Protein AF-0000000083597564 (afdb_homodimer)

Structure (mmCIF, N/CA/C/O backbone):
data_AF-0000000083597564-model_v1
#
loop_
_entity.id
_entity.type
_entity.pdbx_description
1 polymer 'WXG100 family type VII secretion target'
#
loop_
_atom_site.group_PDB
_atom_site.id
_atom_site.type_symbol
_atom_site.label_atom_id
_atom_site.label_alt_id
_atom_site.label_comp_id
_atom_site.label_asym_id
_atom_site.label_entity_id
_atom_site.label_seq_id
_atom_site.pdbx_PDB_ins_code
_atom_site.Cartn_x
_atom_site.Cartn_y
_atom_site.Cartn_z
_atom_site.occupancy
_atom_site.B_iso_or_equiv
_atom_site.auth_seq_id
_atom_site.auth_comp_id
_atom_site.auth_asym_id
_atom_site.auth_atom_id
_atom_site.pdbx_PDB_model_num
ATOM 1 N N . MET A 1 1 ? -9 28.344 25.375 1 39.12 1 MET A N 1
ATOM 2 C CA . MET A 1 1 ? -7.703 27.688 25.203 1 39.12 1 MET A CA 1
ATOM 3 C C . MET A 1 1 ? -7.852 26.406 24.406 1 39.12 1 MET A C 1
ATOM 5 O O . MET A 1 1 ? -6.859 25.734 24.125 1 39.12 1 MET A O 1
ATOM 9 N N . GLY A 1 2 ? -8.977 25.75 24.391 1 46.53 2 GLY A N 1
ATOM 10 C CA . GLY A 1 2 ? -9.398 24.438 23.953 1 46.53 2 GLY A CA 1
ATOM 11 C C . GLY A 1 2 ? -9.383 24.266 22.438 1 46.53 2 GLY A C 1
ATOM 12 O O . GLY A 1 2 ? -8.961 23.234 21.922 1 46.53 2 GLY A O 1
ATOM 13 N N . LYS A 1 3 ? -9.836 25.281 21.719 1 51.69 3 LYS A N 1
ATOM 14 C CA . LYS A 1 3 ? -10.086 25.219 20.297 1 51.69 3 LYS A CA 1
ATOM 15 C C . LYS A 1 3 ? -8.773 25.141 19.5 1 51.69 3 LYS A C 1
ATOM 17 O O . LYS A 1 3 ? -8.68 24.391 18.531 1 51.69 3 LYS A O 1
ATOM 22 N N . ILE A 1 4 ? -7.688 25.797 20.156 1 54.75 4 ILE A N 1
ATOM 23 C CA . ILE A 1 4 ? -6.438 26.062 19.453 1 54.75 4 ILE A CA 1
ATOM 24 C C . ILE A 1 4 ? -5.586 24.797 19.422 1 54.75 4 ILE A C 1
ATOM 26 O O . ILE A 1 4 ? -5.004 24.453 18.391 1 54.75 4 ILE A O 1
ATOM 30 N N . SER A 1 5 ? -5.598 24.078 20.578 1 59.84 5 SER A N 1
ATOM 31 C CA . SER A 1 5 ? -4.82 22.828 20.594 1 59.84 5 SER A CA 1
ATOM 32 C C . SER A 1 5 ? -5.391 21.812 19.609 1 59.84 5 SER A C 1
ATOM 34 O O . SER A 1 5 ? -4.641 21.062 18.984 1 59.84 5 SER A O 1
ATOM 36 N N . VAL A 1 6 ? -6.594 22 19.375 1 61.22 6 VAL A N 1
ATOM 37 C CA . VAL A 1 6 ? -7.312 21.047 18.531 1 61.22 6 VAL A CA 1
ATOM 38 C C . VAL A 1 6 ? -6.809 21.156 17.094 1 61.22 6 VAL A C 1
ATOM 40 O O . VAL A 1 6 ? -6.684 20.141 16.391 1 61.22 6 VAL A O 1
ATOM 43 N N . ASN A 1 7 ? -6.117 22.328 16.859 1 75.31 7 ASN A N 1
ATOM 44 C CA . ASN A 1 7 ? -5.801 22.547 15.453 1 75.31 7 ASN A CA 1
ATOM 45 C C . ASN A 1 7 ? -4.516 21.828 15.047 1 75.31 7 ASN A C 1
ATOM 47 O O . ASN A 1 7 ? -4.457 21.203 13.992 1 75.31 7 ASN A O 1
ATOM 51 N N . TYR A 1 8 ? -3.598 21.797 16.094 1 87.56 8 TYR A N 1
ATOM 52 C CA . TYR A 1 8 ? -2.35 21.172 15.672 1 87.56 8 TYR A CA 1
ATOM 53 C C . TYR A 1 8 ? -2.422 19.656 15.836 1 87.56 8 TYR A C 1
ATOM 55 O O . TYR A 1 8 ? -1.737 18.922 15.125 1 87.56 8 TYR A O 1
ATOM 63 N N . ASN A 1 9 ? -3.338 19.219 16.703 1 90.81 9 ASN A N 1
ATOM 64 C CA . ASN A 1 9 ? -3.496 17.797 16.922 1 90.81 9 ASN A CA 1
ATOM 65 C C . ASN A 1 9 ? -4.035 17.078 15.695 1 90.81 9 ASN A C 1
ATOM 67 O O . ASN A 1 9 ? -3.674 15.93 15.43 1 90.81 9 ASN A O 1
ATOM 71 N N . HIS A 1 10 ? -4.895 17.781 14.984 1 91 10 HIS A N 1
ATOM 72 C CA . HIS A 1 10 ? -5.438 17.188 13.773 1 91 10 HIS A CA 1
ATOM 73 C C . HIS A 1 10 ? -4.336 16.922 12.75 1 91 10 HIS A C 1
ATOM 75 O O . HIS A 1 10 ? -4.352 15.891 12.07 1 91 10 HIS A O 1
ATOM 81 N N . PHE A 1 11 ? -3.373 17.844 12.68 1 94.69 11 PHE A N 1
ATOM 82 C CA . PHE A 1 11 ? -2.25 17.672 11.766 1 94.69 11 PHE A CA 1
ATOM 83 C C . PHE A 1 11 ? -1.385 16.484 12.195 1 94.69 11 PHE A C 1
ATOM 85 O O . PHE A 1 11 ? -0.962 15.695 11.352 1 94.69 11 PHE A O 1
ATOM 92 N N . GLU A 1 12 ? -1.15 16.406 13.438 1 95.31 12 GLU A N 1
ATOM 93 C CA . GLU A 1 12 ? -0.353 15.289 13.953 1 95.31 12 GLU A CA 1
ATOM 94 C C . GLU A 1 12 ? -1.05 13.953 13.711 1 95.31 12 GLU A C 1
ATOM 96 O O . GLU A 1 12 ? -0.405 12.969 13.352 1 95.31 12 GLU A O 1
ATOM 101 N N . SER A 1 13 ? -2.326 13.984 13.953 1 94.56 13 SER A N 1
ATOM 102 C CA . SER A 1 13 ? -3.094 12.766 13.734 1 94.56 13 SER A CA 1
ATOM 103 C C . SER A 1 13 ? -3.041 12.336 12.266 1 94.56 13 SER A C 1
ATOM 105 O O . SER A 1 13 ? -2.875 11.148 11.969 1 94.56 13 SER A O 1
ATOM 107 N N . ALA A 1 14 ? -3.205 13.242 11.383 1 95.44 14 ALA A N 1
ATOM 108 C CA . ALA A 1 14 ? -3.133 12.93 9.953 1 95.44 14 ALA A CA 1
ATOM 109 C C . ALA A 1 14 ? -1.745 12.422 9.578 1 95.44 14 ALA A C 1
ATOM 111 O O . ALA A 1 14 ? -1.618 11.453 8.828 1 95.44 14 ALA A O 1
ATOM 112 N N . ALA A 1 15 ? -0.669 13.07 10.039 1 97.38 15 ALA A N 1
ATOM 113 C CA . ALA A 1 15 ? 0.696 12.617 9.773 1 97.38 15 ALA A CA 1
ATOM 114 C C . ALA A 1 15 ? 0.902 11.188 10.25 1 97.38 15 ALA A C 1
ATOM 116 O O . ALA A 1 15 ? 1.476 10.359 9.531 1 97.38 15 ALA A O 1
ATOM 117 N N . LYS A 1 16 ? 0.36 10.945 11.438 1 97.12 16 LYS A N 1
ATOM 118 C CA . LYS A 1 16 ? 0.511 9.609 12.016 1 97.12 16 LYS A CA 1
ATOM 119 C C . LYS A 1 16 ? -0.214 8.562 11.172 1 97.12 16 LYS A C 1
ATOM 121 O O . LYS A 1 16 ? 0.287 7.449 10.992 1 97.12 16 LYS A O 1
ATOM 126 N N . GLU A 1 17 ? -1.388 8.914 10.781 1 96.81 17 GLU A N 1
ATOM 127 C CA . GLU A 1 17 ? -2.143 7.977 9.953 1 96.81 17 GLU A CA 1
ATOM 128 C C . GLU A 1 17 ? -1.399 7.668 8.656 1 96.81 17 GLU A C 1
ATOM 130 O O . GLU A 1 17 ? -1.344 6.516 8.227 1 96.81 17 GLU A O 1
ATOM 135 N N . ILE A 1 18 ? -0.85 8.602 8.031 1 97.19 18 ILE A N 1
ATOM 136 C CA . ILE A 1 18 ? -0.099 8.422 6.797 1 97.19 18 ILE A CA 1
ATOM 137 C C . ILE A 1 18 ? 1.127 7.547 7.062 1 97.19 18 ILE A C 1
ATOM 139 O O . ILE A 1 18 ? 1.421 6.629 6.297 1 97.19 18 ILE A O 1
ATOM 143 N N . GLU A 1 19 ? 1.814 7.812 8.125 1 97.56 19 GLU A N 1
ATOM 144 C CA . GLU A 1 19 ? 3.006 7.039 8.469 1 97.56 19 GLU A CA 1
ATOM 145 C C . GLU A 1 19 ? 2.652 5.586 8.766 1 97.56 19 GLU A C 1
ATOM 147 O O . GLU A 1 19 ? 3.398 4.672 8.406 1 97.56 19 GLU A O 1
ATOM 152 N N . SER A 1 20 ? 1.568 5.434 9.484 1 96.06 20 SER A N 1
ATOM 153 C CA . SER A 1 20 ? 1.094 4.078 9.742 1 96.06 20 SER A CA 1
ATOM 154 C C . SER A 1 20 ? 0.809 3.338 8.438 1 96.06 20 SER A C 1
ATOM 156 O O . SER A 1 20 ? 1.124 2.152 8.305 1 96.06 20 SER A O 1
ATOM 158 N N . TYR A 1 21 ? 0.226 4.027 7.52 1 94.81 21 TYR A N 1
ATOM 159 C CA . TYR A 1 21 ? -0.042 3.445 6.207 1 94.81 21 TYR A CA 1
ATOM 160 C C . TYR A 1 21 ? 1.253 3.029 5.52 1 94.81 21 TYR A C 1
ATOM 162 O O . TYR A 1 21 ? 1.341 1.935 4.957 1 94.81 21 TYR A O 1
ATOM 170 N N . ILE A 1 22 ? 2.223 3.844 5.523 1 95.31 22 ILE A N 1
ATOM 171 C CA . ILE A 1 22 ? 3.506 3.551 4.895 1 95.31 22 ILE A CA 1
ATOM 172 C C . ILE A 1 22 ? 4.098 2.281 5.5 1 95.31 22 ILE A C 1
ATOM 174 O O . ILE A 1 22 ? 4.551 1.392 4.773 1 95.31 22 ILE A O 1
ATOM 178 N N . LYS A 1 23 ? 4.082 2.211 6.773 1 95.31 23 LYS A N 1
ATOM 179 C CA . LYS A 1 23 ? 4.633 1.055 7.473 1 95.31 23 LYS A CA 1
ATOM 180 C C . LYS A 1 23 ? 3.889 -0.224 7.098 1 95.31 23 LYS A C 1
ATOM 182 O O . LYS A 1 23 ? 4.508 -1.262 6.859 1 95.31 23 LYS A O 1
ATOM 187 N N . LEU A 1 24 ? 2.596 -0.125 7.102 1 94.06 24 LEU A N 1
ATOM 188 C CA . LEU A 1 24 ? 1.78 -1.275 6.73 1 94.06 24 LEU A CA 1
ATOM 189 C C . LEU A 1 24 ? 2.062 -1.702 5.293 1 94.06 24 LEU A C 1
ATOM 191 O O . LEU A 1 24 ? 2.168 -2.896 5.004 1 94.06 24 LEU A O 1
ATOM 195 N N . GLN A 1 25 ? 2.111 -0.717 4.422 1 91.31 25 GLN A N 1
ATOM 196 C CA . GLN A 1 25 ? 2.426 -1.004 3.025 1 91.31 25 GLN A CA 1
ATOM 197 C C . GLN A 1 25 ? 3.734 -1.779 2.906 1 91.31 25 GLN A C 1
ATOM 199 O O . GLN A 1 25 ? 3.801 -2.793 2.207 1 91.31 25 GLN A O 1
ATOM 204 N N . LYS A 1 26 ? 4.766 -1.354 3.59 1 91.81 26 LYS A N 1
ATOM 205 C CA . LYS A 1 26 ? 6.074 -1.998 3.535 1 91.81 26 LYS A CA 1
ATOM 206 C C . LYS A 1 26 ? 6.008 -3.422 4.078 1 91.81 26 LYS A C 1
ATOM 208 O O . LYS A 1 26 ? 6.527 -4.352 3.459 1 91.81 26 LYS A O 1
ATOM 213 N N . SER A 1 27 ? 5.375 -3.582 5.184 1 94 27 SER A N 1
ATOM 214 C CA . SER A 1 27 ? 5.301 -4.887 5.828 1 94 27 SER A CA 1
ATOM 215 C C . SER A 1 27 ? 4.508 -5.879 4.984 1 94 27 SER A C 1
ATOM 217 O O . SER A 1 27 ? 4.926 -7.023 4.801 1 94 27 SER A O 1
ATOM 219 N N . GLU A 1 28 ? 3.348 -5.457 4.488 1 92.75 28 GLU A N 1
ATOM 220 C CA . GLU A 1 28 ? 2.484 -6.348 3.723 1 92.75 28 GLU A CA 1
ATOM 221 C C . GLU A 1 28 ? 3.105 -6.691 2.373 1 92.75 28 GLU A C 1
ATOM 223 O O . GLU A 1 28 ? 2.973 -7.82 1.89 1 92.75 28 GLU A O 1
ATOM 228 N N . MET A 1 29 ? 3.785 -5.77 1.781 1 90.56 29 MET A N 1
ATOM 229 C CA . MET A 1 29 ? 4.496 -6.066 0.542 1 90.56 29 MET A CA 1
ATOM 230 C C . MET A 1 29 ? 5.613 -7.074 0.785 1 90.56 29 MET A C 1
ATOM 232 O O . MET A 1 29 ? 5.844 -7.961 -0.039 1 90.56 29 MET A O 1
ATOM 236 N N . ALA A 1 30 ? 6.324 -6.918 1.828 1 91.62 30 ALA A N 1
ATOM 237 C CA . ALA A 1 30 ? 7.371 -7.879 2.168 1 91.62 30 ALA A CA 1
ATOM 238 C C . ALA A 1 30 ? 6.801 -9.281 2.32 1 91.62 30 ALA A C 1
ATOM 240 O O . ALA A 1 30 ? 7.402 -10.258 1.865 1 91.62 30 ALA A O 1
ATOM 241 N N . LYS A 1 31 ? 5.66 -9.391 2.932 1 93.94 31 LYS A N 1
ATOM 242 C CA . LYS A 1 31 ? 4.996 -10.68 3.09 1 93.94 31 LYS A CA 1
ATOM 243 C C . LYS A 1 31 ? 4.633 -11.289 1.736 1 93.94 31 LYS A C 1
ATOM 245 O O . LYS A 1 31 ? 4.875 -12.469 1.496 1 93.94 31 LYS A O 1
ATOM 250 N N . ALA A 1 32 ? 4 -10.492 0.89 1 93.31 32 ALA A N 1
ATOM 251 C CA . ALA A 1 32 ? 3.652 -10.961 -0.451 1 93.31 32 ALA A CA 1
ATOM 252 C C . ALA A 1 32 ? 4.891 -11.414 -1.214 1 93.31 32 ALA A C 1
ATOM 254 O O . ALA A 1 32 ? 4.875 -12.461 -1.867 1 93.31 32 ALA A O 1
ATOM 255 N N . THR A 1 33 ? 5.93 -10.633 -1.052 1 93.12 33 THR A N 1
ATOM 256 C CA . THR A 1 33 ? 7.18 -10.969 -1.726 1 93.12 33 THR A CA 1
ATOM 257 C C . THR A 1 33 ? 7.727 -12.297 -1.224 1 93.12 33 THR A C 1
ATOM 259 O O . THR A 1 33 ? 8.219 -13.109 -2.01 1 93.12 33 THR A O 1
ATOM 262 N N . GLN A 1 34 ? 7.656 -12.547 -0.001 1 94.12 34 GLN A N 1
ATOM 263 C CA . GLN A 1 34 ? 8.117 -13.805 0.566 1 94.12 34 GLN A CA 1
ATOM 264 C C . GLN A 1 34 ? 7.34 -14.984 -0.005 1 94.12 34 GLN A C 1
ATOM 266 O O . GLN A 1 34 ? 7.918 -16.031 -0.308 1 94.12 34 GLN A O 1
ATOM 271 N N . GLU A 1 35 ? 6.051 -14.836 -0.127 1 93.19 35 GLU A N 1
ATOM 272 C CA . GLU A 1 35 ? 5.234 -15.883 -0.725 1 93.19 35 GLU A CA 1
ATOM 273 C C . GLU A 1 35 ? 5.613 -16.125 -2.184 1 93.19 35 GLU A C 1
ATOM 275 O O . GLU A 1 35 ? 5.711 -17.266 -2.629 1 93.19 35 GLU A O 1
ATOM 280 N N . VAL A 1 36 ? 5.852 -15.047 -2.852 1 92.56 36 VAL A N 1
ATOM 281 C CA . VAL A 1 36 ? 6.246 -15.141 -4.254 1 92.56 36 VAL A CA 1
ATOM 282 C C . VAL A 1 36 ? 7.594 -15.852 -4.363 1 92.56 36 VAL A C 1
ATOM 284 O O . VAL A 1 36 ? 7.77 -16.734 -5.211 1 92.56 36 VAL A O 1
ATOM 287 N N . VAL A 1 37 ? 8.531 -15.484 -3.531 1 92.19 37 VAL A N 1
ATOM 288 C CA . VAL A 1 37 ? 9.852 -16.109 -3.531 1 92.19 37 VAL A CA 1
ATOM 289 C C . VAL A 1 37 ? 9.719 -17.594 -3.236 1 92.19 37 VAL A C 1
ATOM 291 O O . VAL A 1 37 ? 10.406 -18.422 -3.844 1 92.19 37 VAL A O 1
ATOM 294 N N . SER A 1 38 ? 8.812 -17.969 -2.398 1 92.44 38 SER A N 1
ATOM 295 C CA . SER A 1 38 ? 8.609 -19.359 -2.01 1 92.44 38 SER A CA 1
ATOM 296 C C . SER A 1 38 ? 8.125 -20.203 -3.188 1 92.44 38 SER A C 1
ATOM 298 O O . SER A 1 38 ? 8.32 -21.422 -3.213 1 92.44 38 SER A O 1
ATOM 300 N N . LEU A 1 39 ? 7.492 -19.562 -4.137 1 92.38 39 LEU A N 1
ATOM 301 C CA . LEU A 1 39 ? 7.027 -20.281 -5.316 1 92.38 39 LEU A CA 1
ATOM 302 C C . LEU A 1 39 ? 8.203 -20.859 -6.102 1 92.38 39 LEU A C 1
ATOM 304 O O . LEU A 1 39 ? 8.039 -21.828 -6.852 1 92.38 39 LEU A O 1
ATOM 308 N N . GLY A 1 40 ? 9.352 -20.219 -5.961 1 90.25 40 GLY A N 1
ATOM 309 C CA . GLY A 1 40 ? 10.539 -20.703 -6.648 1 90.25 40 GLY A CA 1
ATOM 310 C C . GLY A 1 40 ? 10.922 -22.125 -6.258 1 90.25 40 GLY A C 1
ATOM 311 O O . GLY A 1 40 ? 11.664 -22.797 -6.98 1 90.25 40 GLY A O 1
ATOM 312 N N . THR A 1 41 ? 10.469 -22.719 -5.156 1 88.12 41 THR A N 1
ATOM 313 C CA . THR A 1 41 ? 10.773 -24.062 -4.703 1 88.12 41 THR A CA 1
ATOM 314 C C . THR A 1 41 ? 9.953 -25.094 -5.477 1 88.12 41 THR A C 1
ATOM 316 O O . THR A 1 41 ? 10.305 -26.266 -5.523 1 88.12 41 THR A O 1
ATOM 319 N N . VAL A 1 42 ? 8.828 -24.656 -6.086 1 84.75 42 VAL A N 1
ATOM 320 C CA . VAL A 1 42 ? 7.922 -25.594 -6.734 1 84.75 42 VAL A CA 1
ATOM 321 C C . VAL A 1 42 ? 7.773 -25.234 -8.211 1 84.75 42 VAL A C 1
ATOM 323 O O . VAL A 1 42 ? 7.414 -26.078 -9.031 1 84.75 42 VAL A O 1
ATOM 326 N N . TRP A 1 43 ? 7.82 -23.938 -8.438 1 84.5 43 TRP A N 1
ATOM 327 C CA . TRP A 1 43 ? 7.688 -23.406 -9.789 1 84.5 43 TRP A CA 1
ATOM 328 C C . TRP A 1 43 ? 9.055 -23.234 -10.445 1 84.5 43 TRP A C 1
ATOM 330 O O . TRP A 1 43 ? 9.812 -22.328 -10.086 1 84.5 43 TRP A O 1
ATOM 340 N N . GLN A 1 44 ? 9.492 -24.188 -11.164 1 77 44 GLN A N 1
ATOM 341 C CA . GLN A 1 44 ? 10.844 -24.172 -11.719 1 77 44 GLN A CA 1
ATOM 342 C C . GLN A 1 44 ? 10.82 -23.797 -13.195 1 77 44 GLN A C 1
ATOM 344 O O . GLN A 1 44 ? 9.836 -24.047 -13.891 1 77 44 GLN A O 1
ATOM 349 N N . GLY A 1 45 ? 11.93 -23.109 -13.617 1 84.19 45 GLY A N 1
ATOM 350 C CA . GLY A 1 45 ? 12.156 -22.906 -15.039 1 84.19 45 GLY A CA 1
ATOM 351 C C . GLY A 1 45 ? 12.086 -21.453 -15.461 1 84.19 45 GLY A C 1
ATOM 352 O O . GLY A 1 45 ? 12.25 -20.547 -14.625 1 84.19 45 GLY A O 1
ATOM 353 N N . LYS A 1 46 ? 11.922 -21.172 -16.703 1 89 46 LYS A N 1
ATOM 354 C CA . LYS A 1 46 ? 11.953 -19.859 -17.344 1 89 46 LYS A CA 1
ATOM 355 C C . LYS A 1 46 ? 10.75 -19.031 -16.938 1 89 46 LYS A C 1
ATOM 357 O O . LYS A 1 46 ? 10.852 -17.812 -16.781 1 89 46 LYS A O 1
ATOM 362 N N . ASP A 1 47 ? 9.625 -19.734 -16.703 1 88.12 47 ASP A N 1
ATOM 363 C CA . ASP A 1 47 ? 8.391 -19.031 -16.375 1 88.12 47 ASP A CA 1
ATOM 364 C C . ASP A 1 47 ? 8.484 -18.359 -15.008 1 88.12 47 ASP A C 1
ATOM 366 O O . ASP A 1 47 ? 8.102 -17.203 -14.844 1 88.12 47 ASP A O 1
ATOM 370 N N . TYR A 1 48 ? 9.039 -19.047 -14 1 91 48 TYR A N 1
ATOM 371 C CA . TYR A 1 48 ? 9.219 -18.453 -12.68 1 91 48 TYR A CA 1
ATOM 372 C C . TYR A 1 48 ? 10.195 -17.281 -12.727 1 91 48 TYR A C 1
ATOM 374 O O . TYR A 1 48 ? 9.953 -16.25 -12.109 1 91 48 TYR A O 1
ATOM 382 N N . ASN A 1 49 ? 11.273 -17.484 -13.445 1 92.44 49 ASN A N 1
ATOM 383 C CA . ASN A 1 49 ? 12.281 -16.438 -13.523 1 92.44 49 ASN A CA 1
ATOM 384 C C . ASN A 1 49 ? 11.711 -15.141 -14.094 1 92.44 49 ASN A C 1
ATOM 386 O O . ASN A 1 49 ? 12 -14.055 -13.602 1 92.44 49 ASN A O 1
ATOM 390 N N . GLN A 1 50 ? 10.922 -15.305 -15.125 1 91.12 50 GLN A N 1
ATOM 391 C CA . GLN A 1 50 ? 10.297 -14.133 -15.719 1 91.12 50 GLN A CA 1
ATOM 392 C C . GLN A 1 50 ? 9.312 -13.477 -14.758 1 91.12 50 GLN A C 1
ATOM 394 O O . GLN A 1 50 ? 9.266 -12.25 -14.633 1 91.12 50 GLN A O 1
ATOM 399 N N . PHE A 1 51 ? 8.57 -14.32 -14.117 1 92.69 51 PHE A N 1
ATOM 400 C CA . PHE A 1 51 ? 7.609 -13.812 -13.148 1 92.69 51 PHE A CA 1
ATOM 401 C C . PHE A 1 51 ? 8.32 -13.062 -12.023 1 92.69 51 PHE A C 1
ATOM 403 O O . PHE A 1 51 ? 7.941 -11.938 -11.688 1 92.69 51 PHE A O 1
ATOM 410 N N . TYR A 1 52 ? 9.266 -13.672 -11.469 1 92.25 52 TYR A N 1
ATOM 411 C CA . TYR A 1 52 ? 9.992 -13.094 -10.344 1 92.25 52 TYR A CA 1
ATOM 412 C C . TYR A 1 52 ? 10.656 -11.781 -10.734 1 92.25 52 TYR A C 1
ATOM 414 O O . TYR A 1 52 ? 10.68 -10.828 -9.945 1 92.25 52 TYR A O 1
ATOM 422 N N . LYS A 1 53 ? 11.195 -11.734 -11.906 1 91.25 53 LYS A N 1
ATOM 423 C CA . LYS A 1 53 ? 11.805 -10.5 -12.398 1 91.25 53 LYS A CA 1
ATOM 424 C C . LYS A 1 53 ? 10.789 -9.359 -12.422 1 91.25 53 LYS A C 1
ATOM 426 O O . LYS A 1 53 ? 11.078 -8.258 -11.961 1 91.25 53 LYS A O 1
ATOM 431 N N . GLN A 1 54 ? 9.633 -9.648 -12.969 1 89.69 54 GLN A N 1
ATOM 432 C CA . GLN A 1 54 ? 8.586 -8.641 -13.031 1 89.69 54 GLN A CA 1
ATOM 433 C C . GLN A 1 54 ? 8.133 -8.227 -11.633 1 89.69 54 GLN A C 1
ATOM 435 O O . GLN A 1 54 ? 7.91 -7.043 -11.375 1 89.69 54 GLN A O 1
ATOM 440 N N . TRP A 1 55 ? 8.07 -9.172 -10.75 1 91.69 55 TRP A N 1
ATOM 441 C CA . TRP A 1 55 ? 7.711 -8.898 -9.367 1 91.69 55 TRP A CA 1
ATOM 442 C C . TRP A 1 55 ? 8.75 -8.008 -8.703 1 91.69 55 TRP A C 1
ATOM 444 O O . TRP A 1 55 ? 8.406 -7.043 -8.016 1 91.69 55 TRP A O 1
ATOM 454 N N . ASN A 1 56 ? 9.969 -8.328 -8.938 1 88.38 56 ASN A N 1
ATOM 455 C CA . ASN A 1 56 ? 11.07 -7.574 -8.344 1 88.38 56 ASN A CA 1
ATOM 456 C C . ASN A 1 56 ? 11.086 -6.125 -8.828 1 88.38 56 ASN A C 1
ATOM 458 O O . ASN A 1 56 ? 11.492 -5.223 -8.086 1 88.38 56 ASN A O 1
ATOM 462 N N . GLU A 1 57 ? 10.633 -5.879 -9.969 1 86.31 57 GLU A N 1
ATOM 463 C CA . GLU A 1 57 ? 10.547 -4.516 -10.484 1 86.31 57 GLU A CA 1
ATOM 464 C C . GLU A 1 57 ? 9.547 -3.684 -9.688 1 86.31 57 GLU A C 1
ATOM 466 O O . GLU A 1 57 ? 9.703 -2.465 -9.57 1 86.31 57 GLU A O 1
ATOM 471 N N . LEU A 1 58 ? 8.555 -4.344 -9.133 1 82.31 58 LEU A N 1
ATOM 472 C CA . LEU A 1 58 ? 7.562 -3.65 -8.312 1 82.31 58 LEU A CA 1
ATOM 473 C C . LEU A 1 58 ? 8.117 -3.346 -6.926 1 82.31 58 LEU A C 1
ATOM 475 O O . LEU A 1 58 ? 7.77 -2.326 -6.324 1 82.31 58 LEU A O 1
ATOM 479 N N . ASP A 1 59 ? 8.984 -4.168 -6.43 1 75.56 59 ASP A N 1
ATOM 480 C CA . ASP A 1 59 ? 9.445 -4.102 -5.051 1 75.56 59 ASP A CA 1
ATOM 481 C C . ASP A 1 59 ? 10.805 -3.404 -4.961 1 75.56 59 ASP A C 1
ATOM 483 O O . ASP A 1 59 ? 11.289 -3.113 -3.867 1 75.56 59 ASP A O 1
ATOM 487 N N . ASP A 1 60 ? 11.422 -3.021 -6.023 1 76.31 60 ASP A N 1
ATOM 488 C CA . ASP A 1 60 ? 12.781 -2.486 -6.043 1 76.31 60 ASP A CA 1
ATOM 489 C C . ASP A 1 60 ? 12.812 -1.048 -5.535 1 76.31 60 ASP A C 1
ATOM 491 O O . ASP A 1 60 ? 11.789 -0.37 -5.508 1 76.31 60 ASP A O 1
ATOM 495 N N . SER A 1 61 ? 14.031 -0.659 -5.078 1 73.38 61 SER A N 1
ATOM 496 C CA . SER A 1 61 ? 14.25 0.641 -4.453 1 73.38 61 SER A CA 1
ATOM 497 C C . SER A 1 61 ? 13.898 1.78 -5.402 1 73.38 61 SER A C 1
ATOM 499 O O . SER A 1 61 ? 13.523 2.871 -4.965 1 73.38 61 SER A O 1
ATOM 501 N N . ASP A 1 62 ? 13.945 1.609 -6.695 1 68.19 62 ASP A N 1
ATOM 502 C CA . ASP A 1 62 ? 13.656 2.646 -7.68 1 68.19 62 ASP A CA 1
ATOM 503 C C . ASP A 1 62 ? 12.281 2.445 -8.305 1 68.19 62 ASP A C 1
ATOM 505 O O . ASP A 1 62 ? 11.953 3.08 -9.312 1 68.19 62 ASP A O 1
ATOM 509 N N . SER A 1 63 ? 11.578 1.768 -7.578 1 78.88 63 SER A N 1
ATOM 510 C CA . SER A 1 63 ? 10.281 1.408 -8.133 1 78.88 63 SER A CA 1
ATOM 511 C C . SER A 1 63 ? 9.242 2.486 -7.844 1 78.88 63 SER A C 1
ATOM 513 O O . SER A 1 63 ? 9.477 3.381 -7.031 1 78.88 63 SER A O 1
ATOM 515 N N . THR A 1 64 ? 8.211 2.332 -8.664 1 78.06 64 THR A N 1
ATOM 516 C CA . THR A 1 64 ? 7.047 3.191 -8.461 1 78.06 64 THR A CA 1
ATOM 517 C C . THR A 1 64 ? 6.531 3.078 -7.031 1 78.06 64 THR A C 1
ATOM 519 O O . THR A 1 64 ? 6.094 4.07 -6.445 1 78.06 64 THR A O 1
ATOM 522 N N . THR A 1 65 ? 6.758 1.945 -6.43 1 83.81 65 THR A N 1
ATOM 523 C CA . THR A 1 65 ? 6.297 1.712 -5.066 1 83.81 65 THR A CA 1
ATOM 524 C C . THR A 1 65 ? 7.098 2.555 -4.074 1 83.81 65 THR A C 1
ATOM 526 O O . THR A 1 65 ? 6.52 3.23 -3.221 1 83.81 65 THR A O 1
ATOM 529 N N . VAL A 1 66 ? 8.383 2.553 -4.238 1 85.81 66 VAL A N 1
ATOM 530 C CA . VAL A 1 66 ? 9.25 3.291 -3.324 1 85.81 66 VAL A CA 1
ATOM 531 C C . VAL A 1 66 ? 9.031 4.793 -3.506 1 85.81 66 VAL A C 1
ATOM 533 O O . VAL A 1 66 ? 8.992 5.543 -2.529 1 85.81 66 VAL A O 1
ATOM 536 N N . SER A 1 67 ? 8.883 5.191 -4.75 1 85.81 67 SER A N 1
ATOM 537 C CA . SER A 1 67 ? 8.586 6.598 -5.023 1 85.81 67 SER A CA 1
ATOM 538 C C . SER A 1 67 ? 7.285 7.031 -4.363 1 85.81 67 SER A C 1
ATOM 540 O O . SER A 1 67 ? 7.191 8.133 -3.82 1 85.81 67 SER A O 1
ATOM 542 N N . TYR A 1 68 ? 6.332 6.156 -4.438 1 87.5 68 TYR A N 1
ATOM 543 C CA . TYR A 1 68 ? 5.043 6.402 -3.799 1 87.5 68 TYR A CA 1
ATOM 544 C C . TYR A 1 68 ? 5.199 6.527 -2.289 1 87.5 68 TYR A C 1
ATOM 546 O O . TYR A 1 68 ? 4.684 7.469 -1.683 1 87.5 68 TYR A O 1
ATOM 554 N N . GLN A 1 69 ? 5.953 5.715 -1.675 1 90.5 69 GLN A N 1
ATOM 555 C CA . GLN A 1 69 ? 6.199 5.766 -0.238 1 90.5 69 GLN A CA 1
ATOM 556 C C . GLN A 1 69 ? 6.906 7.062 0.154 1 90.5 69 GLN A C 1
ATOM 558 O O . GLN A 1 69 ? 6.582 7.668 1.177 1 90.5 69 GLN A O 1
ATOM 563 N N . LYS A 1 70 ? 7.812 7.453 -0.682 1 92.12 70 LYS A N 1
ATOM 564 C CA . LYS A 1 70 ? 8.539 8.695 -0.421 1 92.12 70 LYS A CA 1
ATOM 565 C C . LYS A 1 70 ? 7.617 9.898 -0.497 1 92.12 70 LYS A C 1
ATOM 567 O O . LYS A 1 70 ? 7.734 10.828 0.304 1 92.12 70 LYS A O 1
ATOM 572 N N . SER A 1 71 ? 6.762 9.883 -1.482 1 90.19 71 SER A N 1
ATOM 573 C CA . SER A 1 71 ? 5.781 10.953 -1.596 1 90.19 71 SER A CA 1
ATOM 574 C C . SER A 1 71 ? 4.891 11.023 -0.359 1 90.19 71 SER A C 1
ATOM 576 O O . SER A 1 71 ? 4.668 12.102 0.194 1 90.19 71 SER A O 1
ATOM 578 N N . LEU A 1 72 ? 4.422 9.93 0.115 1 93.88 72 LEU A N 1
ATOM 579 C CA . LEU A 1 72 ? 3.59 9.875 1.312 1 93.88 72 LEU A CA 1
ATOM 580 C C . LEU A 1 72 ? 4.355 10.383 2.531 1 93.88 72 LEU A C 1
ATOM 582 O O . LEU A 1 72 ? 3.803 11.117 3.352 1 93.88 72 LEU A O 1
ATOM 586 N N . GLN A 1 73 ? 5.641 9.961 2.559 1 95.94 73 GLN A N 1
ATOM 587 C CA . GLN A 1 73 ? 6.457 10.422 3.676 1 95.94 73 GLN A CA 1
ATOM 588 C C . GLN A 1 73 ? 6.629 11.938 3.648 1 95.94 73 GLN A C 1
ATOM 590 O O . GLN A 1 73 ? 6.609 12.586 4.695 1 95.94 73 GLN A O 1
ATOM 595 N N . ALA A 1 74 ? 6.758 12.484 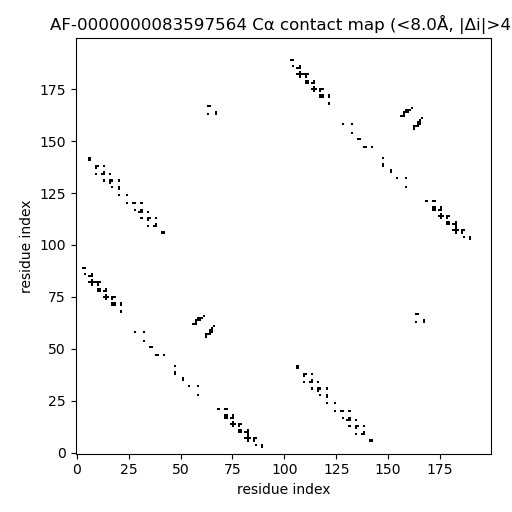2.498 1 95.31 74 ALA A N 1
ATOM 596 C CA . ALA A 1 74 ? 6.879 13.938 2.361 1 95.31 74 ALA A CA 1
ATOM 597 C C . ALA A 1 74 ? 5.617 14.641 2.852 1 95.31 74 ALA A C 1
ATOM 599 O O . ALA A 1 74 ? 5.695 15.688 3.504 1 95.31 74 ALA A O 1
ATOM 600 N N . TYR A 1 75 ? 4.508 14.062 2.555 1 94.75 75 TYR A N 1
ATOM 601 C CA . TYR A 1 75 ? 3.252 14.633 3.031 1 94.75 75 TYR A CA 1
ATOM 602 C C . TYR A 1 75 ? 3.16 14.547 4.551 1 94.75 75 TYR A C 1
ATOM 604 O O . TYR A 1 75 ? 2.762 15.516 5.207 1 94.75 75 TYR A O 1
ATOM 612 N N . ALA A 1 76 ? 3.482 13.422 5.109 1 97.12 76 ALA A N 1
ATOM 613 C CA . ALA A 1 76 ? 3.479 13.273 6.562 1 97.12 76 ALA A CA 1
ATOM 614 C C . ALA A 1 76 ? 4.414 14.281 7.223 1 97.12 76 ALA A C 1
ATOM 616 O O . ALA A 1 76 ? 4.059 14.898 8.227 1 97.12 76 ALA A O 1
ATOM 617 N N . ASP A 1 77 ? 5.547 14.516 6.621 1 97.31 77 ASP A N 1
ATOM 618 C CA . ASP A 1 77 ? 6.527 15.453 7.164 1 97.31 77 ASP A CA 1
ATOM 619 C C . ASP A 1 77 ? 5.992 16.875 7.141 1 97.31 77 ASP A C 1
ATOM 621 O O . ASP A 1 77 ? 6.188 17.641 8.094 1 97.31 77 ASP A O 1
ATOM 625 N N . LEU A 1 78 ? 5.406 17.25 6.047 1 95.69 78 LEU A N 1
ATOM 626 C CA . LEU A 1 78 ? 4.809 18.578 5.945 1 95.69 78 LEU A CA 1
ATOM 627 C C . LEU A 1 78 ? 3.758 18.781 7.031 1 95.69 78 LEU A C 1
ATOM 629 O O . LEU A 1 78 ? 3.711 19.844 7.664 1 95.69 78 LEU A O 1
ATOM 633 N N . LEU A 1 79 ? 2.91 17.797 7.262 1 96.12 79 LEU A N 1
ATOM 634 C CA . LEU A 1 79 ? 1.862 17.906 8.273 1 96.12 79 LEU A CA 1
ATOM 635 C C . LEU A 1 79 ? 2.461 18 9.672 1 96.12 79 LEU A C 1
ATOM 637 O O . LEU A 1 79 ? 1.976 18.766 10.508 1 96.12 79 LEU A O 1
ATOM 641 N N . ARG A 1 80 ? 3.537 17.25 9.922 1 96.44 80 ARG A N 1
ATOM 642 C CA . ARG A 1 80 ? 4.219 17.344 11.211 1 96.44 80 ARG A CA 1
ATOM 643 C C . ARG A 1 80 ? 4.844 18.719 11.406 1 96.44 80 ARG A C 1
ATOM 645 O O . ARG A 1 80 ? 4.781 19.297 12.5 1 96.44 80 ARG A O 1
ATOM 652 N N . TYR A 1 81 ? 5.43 19.203 10.391 1 94.62 81 TYR A N 1
ATOM 653 C CA . TYR A 1 81 ? 5.988 20.547 10.43 1 94.62 81 TYR A CA 1
ATOM 654 C C . TYR A 1 81 ? 4.906 21.578 10.727 1 94.62 81 TYR A C 1
ATOM 656 O O . TYR A 1 81 ? 5.082 22.438 11.594 1 94.62 81 TYR A O 1
ATOM 664 N N . THR A 1 82 ? 3.818 21.484 9.984 1 91.94 82 THR A N 1
ATOM 665 C CA . THR A 1 82 ? 2.695 22.391 10.172 1 91.94 82 THR A CA 1
ATOM 666 C C . THR A 1 82 ? 2.174 22.312 11.609 1 91.94 82 THR A C 1
ATOM 668 O O . THR A 1 82 ? 1.923 23.344 12.234 1 91.94 82 THR A O 1
ATOM 671 N N . ALA A 1 83 ? 2.027 21.109 12.117 1 93.12 83 ALA A N 1
ATOM 672 C CA . ALA A 1 83 ? 1.598 20.922 13.5 1 93.12 83 ALA A CA 1
ATOM 673 C C . ALA A 1 83 ? 2.531 21.656 14.461 1 93.12 83 ALA A C 1
ATOM 675 O O . ALA A 1 83 ? 2.076 22.344 15.383 1 93.12 83 ALA A O 1
ATOM 676 N N . SER A 1 84 ? 3.791 21.484 14.203 1 93.19 84 SER A N 1
ATOM 677 C CA . SER A 1 84 ? 4.785 22.109 15.07 1 93.19 84 SER A CA 1
ATOM 678 C C . SER A 1 84 ? 4.699 23.625 15.016 1 93.19 84 SER A C 1
ATOM 680 O O . SER A 1 84 ? 4.82 24.297 16.047 1 93.19 84 SER A O 1
ATOM 682 N N . GLU A 1 85 ? 4.473 24.188 13.844 1 89.31 85 GLU A N 1
ATOM 683 C CA . GLU A 1 85 ? 4.355 25.641 13.68 1 89.31 85 GLU A CA 1
ATOM 684 C C . GLU A 1 85 ? 3.111 26.172 14.383 1 89.31 85 GLU A C 1
ATOM 686 O O . GLU A 1 85 ? 3.162 27.219 15.031 1 89.31 85 GLU A O 1
ATOM 691 N N . TYR A 1 86 ? 2.064 25.484 14.281 1 87 86 TYR A N 1
ATOM 692 C CA . TYR A 1 86 ? 0.838 25.875 14.961 1 87 86 TYR A CA 1
ATOM 693 C C . TYR A 1 86 ? 1.005 25.812 16.469 1 87 86 TYR A C 1
ATOM 695 O O . TYR A 1 86 ? 0.523 26.688 17.188 1 87 86 TYR A O 1
ATOM 703 N N . LYS A 1 87 ? 1.609 24.812 16.906 1 90.19 87 LYS A N 1
ATOM 704 C CA . LYS A 1 87 ? 1.855 24.672 18.344 1 90.19 87 LYS A CA 1
ATOM 705 C C . LYS A 1 87 ? 2.719 25.828 18.875 1 90.19 87 LYS A C 1
ATOM 707 O O . LYS A 1 87 ? 2.4 26.422 19.891 1 90.19 87 LYS A O 1
ATOM 712 N N . LYS A 1 88 ? 3.752 26.125 18.188 1 91 88 LYS A N 1
ATOM 713 C CA . LYS A 1 88 ? 4.625 27.219 18.547 1 91 88 LYS A CA 1
ATOM 714 C C . LYS A 1 88 ? 3.863 28.547 18.578 1 91 88 LYS A C 1
ATOM 716 O O . LYS A 1 88 ? 4.031 29.344 19.5 1 91 88 LYS A O 1
ATOM 721 N N . ALA A 1 89 ? 3.084 28.781 17.5 1 85.75 89 ALA A N 1
ATOM 722 C CA . ALA A 1 89 ? 2.289 30 17.422 1 85.75 89 ALA A CA 1
ATOM 723 C C . AL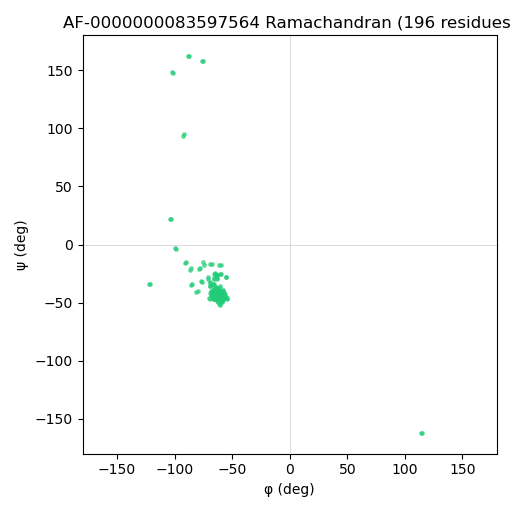A A 1 89 ? 1.333 30.125 18.594 1 85.75 89 ALA A C 1
ATOM 725 O O . ALA A 1 89 ? 1.169 31.203 19.172 1 85.75 89 ALA A O 1
ATOM 726 N N . GLN A 1 90 ? 0.771 29.031 18.859 1 85.38 90 GLN A N 1
ATOM 727 C CA . GLN A 1 90 ? -0.169 29.016 19.969 1 85.38 90 GLN A CA 1
ATOM 728 C C . GLN A 1 90 ? 0.542 29.297 21.297 1 85.38 90 GLN A C 1
ATOM 730 O O . GLN A 1 90 ? 0.039 30.047 22.125 1 85.38 90 GLN A O 1
ATOM 735 N N . GLU A 1 91 ? 1.614 28.688 21.547 1 87.56 91 GLU A N 1
ATOM 736 C CA . GLU A 1 91 ? 2.391 28.906 22.766 1 87.56 91 GLU A CA 1
ATOM 737 C C . GLU A 1 91 ? 2.826 30.359 22.891 1 87.56 91 GLU A C 1
ATOM 739 O O . GLU A 1 91 ? 2.787 30.938 23.984 1 87.56 91 GLU A O 1
ATOM 744 N N . LYS A 1 92 ? 3.252 30.922 21.844 1 89 92 LYS A N 1
ATOM 745 C CA . LYS A 1 92 ? 3.641 32.312 21.859 1 89 92 LYS A CA 1
ATOM 746 C C . LYS A 1 92 ? 2.457 33.219 22.203 1 89 92 LYS A C 1
ATOM 748 O O . LYS A 1 92 ? 2.604 34.188 22.969 1 89 92 LYS A O 1
ATOM 753 N N . ALA A 1 93 ? 1.293 32.938 21.656 1 85.5 93 ALA A N 1
ATOM 754 C CA . ALA A 1 93 ? 0.087 33.719 21.922 1 85.5 93 ALA A CA 1
ATOM 755 C C . ALA A 1 93 ? -0.304 33.656 23.391 1 85.5 93 ALA A C 1
ATOM 757 O O . ALA A 1 93 ? -0.688 34.656 24 1 85.5 93 ALA A O 1
ATOM 758 N N . ILE A 1 94 ? -0.175 32.469 23.922 1 86.75 94 ILE A N 1
ATOM 759 C CA . ILE A 1 94 ? -0.51 32.25 25.328 1 86.75 94 ILE A CA 1
ATOM 760 C C . ILE A 1 94 ? 0.466 33.031 26.203 1 86.75 94 ILE A C 1
ATOM 762 O O . ILE A 1 94 ? 0.058 33.688 27.172 1 86.75 94 ILE A O 1
ATOM 766 N N . ASP A 1 95 ? 1.728 33.031 25.828 1 88.81 95 ASP A N 1
ATOM 767 C CA . ASP A 1 95 ? 2.754 33.75 26.578 1 88.81 95 ASP A CA 1
ATOM 768 C C . ASP A 1 95 ? 2.496 35.25 26.578 1 88.81 95 ASP A C 1
ATOM 770 O O . ASP A 1 95 ? 2.641 35.906 27.594 1 88.81 95 ASP A O 1
ATOM 774 N N . LEU A 1 96 ? 2.145 35.781 25.469 1 89.62 96 LEU A N 1
ATOM 775 C CA . LEU A 1 96 ? 1.853 37.219 25.328 1 89.62 96 LEU A CA 1
ATOM 776 C C . LEU A 1 96 ? 0.614 37.594 26.125 1 89.62 96 LEU A C 1
ATOM 778 O O . LEU A 1 96 ? 0.583 38.656 26.766 1 89.62 96 LEU A O 1
ATOM 782 N N . ALA A 1 97 ? -0.349 36.719 26.094 1 90.94 97 ALA A N 1
ATOM 783 C CA . ALA A 1 97 ? -1.584 36.969 26.828 1 90.94 97 ALA A CA 1
ATOM 784 C C . ALA A 1 97 ? -1.333 36.969 28.328 1 90.94 97 ALA A C 1
ATOM 786 O O . ALA A 1 97 ? -1.932 37.781 29.062 1 90.94 97 ALA A O 1
ATOM 787 N N . ASN A 1 98 ? -0.414 36.156 28.812 1 90.06 98 ASN A N 1
ATOM 788 C CA . ASN A 1 98 ? -0.099 36.062 30.234 1 90.06 98 ASN A CA 1
ATOM 789 C C . ASN A 1 98 ? 0.703 37.281 30.703 1 90.06 98 ASN A C 1
ATOM 791 O O . ASN A 1 98 ? 0.703 37.594 31.891 1 90.06 98 ASN A O 1
ATOM 795 N N . LYS A 1 99 ? 1.288 38.031 29.812 1 89.56 99 LYS A N 1
ATOM 796 C CA . LYS A 1 99 ? 2.107 39.188 30.172 1 89.56 99 LYS A CA 1
ATOM 797 C C . LYS A 1 99 ? 1.261 40.469 30.25 1 89.56 99 LYS A C 1
ATOM 799 O O . LYS A 1 99 ? 1.691 41.469 30.828 1 89.56 99 LYS A O 1
ATOM 804 N N . ILE A 1 100 ? 0.054 40.5 29.734 1 77.75 100 ILE A N 1
ATOM 805 C CA . ILE A 1 100 ? -0.839 41.656 29.875 1 77.75 100 ILE A CA 1
ATOM 806 C C . ILE A 1 100 ? -1.639 41.531 31.172 1 77.75 100 ILE A C 1
ATOM 808 O O . ILE A 1 100 ? -1.859 42.531 31.875 1 77.75 100 ILE A O 1
ATOM 812 N N . MET B 1 1 ? 0.97 -38.906 -3.936 1 39.38 1 MET B N 1
ATOM 813 C CA . MET B 1 1 ? -0.122 -38 -4.242 1 39.38 1 MET B CA 1
ATOM 814 C C . MET B 1 1 ? 0.098 -36.625 -3.572 1 39.38 1 MET B C 1
ATOM 816 O O . MET B 1 1 ? -0.696 -35.719 -3.752 1 39.38 1 MET B O 1
ATOM 820 N N . GLY B 1 2 ? 0.777 -36.562 -2.484 1 46.97 2 GLY B N 1
ATOM 821 C CA . GLY B 1 2 ? 0.975 -35.531 -1.497 1 46.97 2 GLY B CA 1
ATOM 822 C C . GLY B 1 2 ? 1.727 -34.312 -2.043 1 46.97 2 GLY B C 1
ATOM 823 O O . GLY B 1 2 ? 1.348 -33.188 -1.789 1 46.97 2 GLY B O 1
ATOM 824 N N . LYS B 1 3 ? 2.803 -34.562 -2.83 1 52.91 3 LYS B N 1
ATOM 825 C CA . LYS B 1 3 ? 3.77 -33.562 -3.266 1 52.91 3 LYS B CA 1
ATOM 826 C C . LYS B 1 3 ? 3.148 -32.625 -4.281 1 52.91 3 LYS B C 1
ATOM 828 O O . LYS B 1 3 ? 3.406 -31.406 -4.242 1 52.91 3 LYS B O 1
ATOM 833 N N . ILE B 1 4 ? 2.084 -33.188 -5.059 1 55.16 4 ILE B N 1
ATOM 834 C CA . ILE B 1 4 ? 1.557 -32.531 -6.242 1 55.16 4 ILE B CA 1
ATOM 835 C C . ILE B 1 4 ? 0.554 -31.453 -5.824 1 55.16 4 ILE B C 1
ATOM 837 O O . ILE B 1 4 ? 0.568 -30.344 -6.355 1 55.16 4 ILE B O 1
ATOM 841 N N . SER B 1 5 ? -0.277 -31.828 -4.805 1 59.34 5 SER B N 1
ATOM 842 C CA . SER B 1 5 ? -1.235 -30.844 -4.328 1 59.34 5 SER B CA 1
ATOM 843 C C . SER B 1 5 ? -0.527 -29.6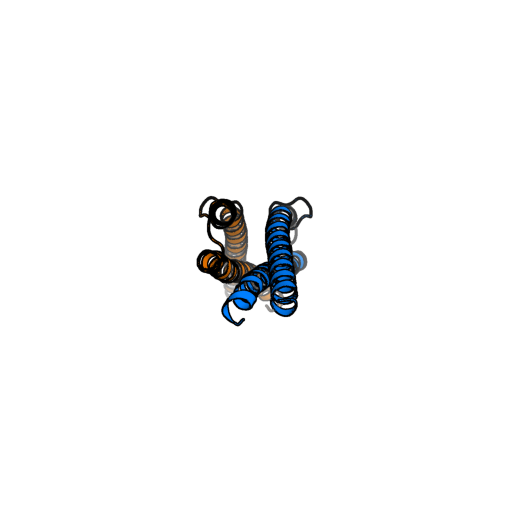41 -3.717 1 59.34 5 SER B C 1
ATOM 845 O O . SER B 1 5 ? -0.97 -28.5 -3.885 1 59.34 5 SER B O 1
ATOM 847 N N . VAL B 1 6 ? 0.573 -29.906 -3.275 1 61.03 6 VAL B N 1
ATOM 848 C CA . VAL B 1 6 ? 1.35 -28.891 -2.578 1 61.03 6 VAL B CA 1
ATOM 849 C C . VAL B 1 6 ? 1.779 -27.797 -3.564 1 61.03 6 VAL B C 1
ATOM 851 O O . VAL B 1 6 ? 1.802 -26.625 -3.223 1 61.03 6 VAL B O 1
ATOM 854 N N . ASN B 1 7 ? 1.669 -28.203 -4.875 1 74.81 7 ASN B N 1
ATOM 855 C CA . ASN B 1 7 ? 2.254 -27.266 -5.824 1 74.81 7 ASN B CA 1
ATOM 856 C C . ASN B 1 7 ? 1.269 -26.172 -6.203 1 74.81 7 ASN B C 1
ATOM 858 O O . ASN B 1 7 ? 1.632 -24.984 -6.242 1 74.81 7 ASN B O 1
ATOM 862 N N . TYR B 1 8 ? -0.055 -26.641 -6.262 1 87.38 8 TYR B N 1
ATOM 863 C CA . TYR B 1 8 ? -0.977 -25.594 -6.695 1 87.38 8 TYR B CA 1
ATOM 864 C C . TYR B 1 8 ? -1.427 -24.75 -5.52 1 87.38 8 TYR B C 1
ATOM 866 O O . TYR B 1 8 ? -1.772 -23.578 -5.691 1 87.38 8 TYR B O 1
ATOM 874 N N . ASN B 1 9 ? -1.292 -25.312 -4.332 1 90.62 9 ASN B N 1
ATOM 875 C CA . ASN B 1 9 ? -1.687 -24.594 -3.131 1 90.62 9 ASN B CA 1
ATOM 876 C C . ASN B 1 9 ? -0.767 -23.406 -2.869 1 90.62 9 ASN B C 1
ATOM 878 O O . ASN B 1 9 ? -1.214 -22.359 -2.379 1 90.62 9 ASN B O 1
ATOM 882 N N . HIS B 1 10 ? 0.487 -23.594 -3.207 1 90.81 10 HIS B N 1
ATOM 883 C CA . HIS B 1 10 ? 1.427 -22.5 -3.014 1 90.81 10 HIS B CA 1
ATOM 884 C C . HIS B 1 10 ? 1.068 -21.312 -3.893 1 90.81 10 HIS B C 1
ATOM 886 O O . HIS B 1 10 ? 1.183 -20.156 -3.463 1 90.81 10 HIS B O 1
ATOM 892 N N . PHE B 1 11 ? 0.591 -21.594 -5.102 1 94.56 11 PHE B N 1
ATOM 893 C CA . PHE B 1 11 ? 0.172 -20.531 -6.008 1 94.56 11 PHE B CA 1
ATOM 894 C C . PHE B 1 11 ? -1.062 -19.828 -5.469 1 94.56 11 PHE B C 1
ATOM 896 O O . PHE B 1 11 ? -1.143 -18.594 -5.512 1 94.56 11 PHE B O 1
ATOM 903 N N . GLU B 1 12 ? -1.962 -20.578 -4.992 1 95.12 12 GLU B N 1
ATOM 904 C CA . GLU B 1 12 ? -3.176 -20 -4.43 1 95.12 12 GLU B CA 1
ATOM 905 C C . GLU B 1 12 ? -2.859 -19.141 -3.203 1 95.12 12 GLU B C 1
ATOM 907 O O . GLU B 1 12 ? -3.432 -18.062 -3.027 1 95.12 12 GLU B O 1
ATOM 912 N N . SER B 1 13 ? -1.979 -19.672 -2.414 1 94.31 13 SER B N 1
ATOM 913 C CA . SER B 1 13 ? -1.587 -18.938 -1.223 1 94.31 13 SER B CA 1
ATOM 914 C C . SER B 1 13 ? -0.929 -17.609 -1.591 1 94.31 13 SER B C 1
ATOM 916 O O . SER B 1 13 ? -1.215 -16.578 -0.98 1 94.31 13 SER B O 1
ATOM 918 N N . ALA B 1 14 ? -0.069 -17.625 -2.535 1 95.19 14 ALA B N 1
ATOM 919 C CA . ALA B 1 14 ? 0.586 -16.406 -2.986 1 95.19 14 ALA B CA 1
ATOM 920 C C . ALA B 1 14 ? -0.428 -15.422 -3.568 1 95.19 14 ALA B C 1
ATOM 922 O O . ALA B 1 14 ? -0.377 -14.227 -3.279 1 95.19 14 ALA B O 1
ATOM 923 N N . ALA B 1 15 ? -1.358 -15.875 -4.41 1 97.19 15 ALA B N 1
ATOM 924 C CA . ALA B 1 15 ? -2.406 -15.023 -4.969 1 97.19 15 ALA B CA 1
ATOM 925 C C . ALA B 1 15 ? -3.221 -14.359 -3.865 1 97.19 15 ALA B C 1
ATOM 927 O O . ALA B 1 15 ? -3.492 -13.156 -3.924 1 97.19 15 ALA B O 1
ATOM 928 N N . LYS B 1 16 ? -3.51 -15.164 -2.873 1 97 16 LYS B N 1
ATOM 929 C CA . LYS B 1 16 ? -4.312 -14.656 -1.766 1 97 16 LYS B CA 1
ATOM 930 C C . LYS B 1 16 ? -3.562 -13.578 -0.993 1 97 16 LYS B C 1
ATOM 932 O O . LYS B 1 16 ? -4.156 -12.586 -0.569 1 97 16 LYS B O 1
ATOM 937 N N . GLU B 1 17 ? -2.328 -13.859 -0.755 1 96.56 17 GLU B N 1
ATOM 938 C CA . GLU B 1 17 ? -1.525 -12.867 -0.045 1 96.56 17 GLU B CA 1
ATOM 939 C C . GLU B 1 17 ? -1.472 -11.555 -0.812 1 96.56 17 GLU B C 1
ATOM 941 O O . GLU B 1 17 ? -1.583 -10.477 -0.217 1 96.56 17 GLU B O 1
ATOM 946 N N . ILE B 1 18 ? -1.32 -11.578 -2.053 1 97.06 18 ILE B N 1
ATOM 947 C CA . ILE B 1 18 ? -1.272 -10.375 -2.885 1 97.06 18 ILE B CA 1
ATOM 948 C C . ILE B 1 18 ? -2.619 -9.664 -2.834 1 97.06 18 ILE B C 1
ATOM 950 O O . ILE B 1 18 ? -2.674 -8.438 -2.686 1 97.06 18 ILE B O 1
ATOM 954 N N . GLU B 1 19 ? -3.672 -10.391 -2.926 1 97.5 19 GLU B N 1
ATOM 955 C CA . GLU B 1 19 ? -5.004 -9.797 -2.895 1 97.5 19 GLU B CA 1
ATOM 956 C C . GLU B 1 19 ? -5.293 -9.156 -1.54 1 97.5 19 GLU B C 1
ATOM 958 O O . GLU B 1 19 ? -5.926 -8.102 -1.47 1 97.5 19 GLU B O 1
ATOM 963 N N . SER B 1 20 ? -4.867 -9.859 -0.511 1 96 20 SER B N 1
ATOM 964 C CA . SER B 1 20 ? -5.004 -9.281 0.823 1 96 20 SER B CA 1
ATOM 965 C C . SER B 1 20 ? -4.258 -7.961 0.932 1 96 20 SER B C 1
ATOM 967 O O . SER B 1 20 ? -4.75 -7.008 1.539 1 96 20 SER B O 1
ATOM 969 N N . TYR B 1 21 ? -3.107 -7.922 0.356 1 94.62 21 TYR B N 1
ATOM 970 C CA . TYR B 1 21 ? -2.322 -6.695 0.338 1 94.62 21 TYR B CA 1
ATOM 971 C C . TYR B 1 21 ? -3.068 -5.582 -0.388 1 94.62 21 TYR B C 1
ATOM 973 O O . TYR B 1 21 ? -3.123 -4.445 0.092 1 94.62 21 TYR B O 1
ATOM 981 N N . ILE B 1 22 ? -3.615 -5.844 -1.503 1 95.31 22 ILE B N 1
ATOM 982 C CA . ILE B 1 22 ? -4.352 -4.859 -2.285 1 95.31 22 ILE B CA 1
ATOM 983 C C . ILE B 1 22 ? -5.5 -4.293 -1.45 1 95.31 22 ILE B C 1
ATOM 985 O O . ILE B 1 22 ? -5.695 -3.076 -1.393 1 95.31 22 ILE B O 1
ATOM 989 N N . LYS B 1 23 ? -6.211 -5.148 -0.825 1 95.31 23 LYS B N 1
ATOM 990 C CA . LYS B 1 23 ? -7.348 -4.738 -0.005 1 95.31 23 LYS B CA 1
ATOM 991 C C . LYS B 1 23 ? -6.898 -3.838 1.144 1 95.31 23 LYS B C 1
ATOM 993 O O . LYS B 1 23 ? -7.535 -2.822 1.428 1 95.31 23 LYS B O 1
ATOM 998 N N . LEU B 1 24 ? -5.855 -4.25 1.795 1 94.12 24 LEU B N 1
ATOM 999 C CA . LEU B 1 24 ? -5.32 -3.459 2.896 1 94.12 24 LEU B CA 1
ATOM 1000 C C . LEU B 1 24 ? -4.863 -2.088 2.408 1 94.12 24 LEU B C 1
ATOM 1002 O O . LEU B 1 24 ? -5.117 -1.075 3.064 1 94.12 24 LEU B O 1
ATOM 1006 N N . GLN B 1 25 ? -4.164 -2.104 1.303 1 91.19 25 GLN B N 1
ATOM 1007 C CA . GLN B 1 25 ? -3.719 -0.842 0.717 1 91.19 25 GLN B CA 1
ATOM 1008 C C . GLN B 1 25 ? -4.895 0.102 0.489 1 91.19 25 GLN B C 1
ATOM 1010 O O . GLN B 1 25 ? -4.836 1.277 0.858 1 91.19 25 GLN B O 1
ATOM 1015 N N . LYS B 1 26 ? -5.965 -0.379 -0.069 1 91.88 26 LYS B N 1
ATOM 1016 C CA . LYS B 1 26 ? -7.141 0.434 -0.366 1 91.88 26 LYS B CA 1
ATOM 1017 C C . LYS B 1 26 ? -7.781 0.963 0.915 1 91.88 26 LYS B C 1
ATOM 1019 O O . LYS B 1 26 ? -8.102 2.15 1.011 1 91.88 26 LYS B O 1
ATOM 1024 N N . SER B 1 27 ? -7.93 0.107 1.857 1 94.12 27 SER B N 1
ATOM 1025 C CA . SER B 1 27 ? -8.586 0.483 3.105 1 94.12 27 SER B CA 1
ATOM 1026 C C . SER B 1 27 ? -7.766 1.511 3.875 1 94.12 27 SER B C 1
ATOM 1028 O O . SER B 1 27 ? -8.305 2.508 4.359 1 94.12 27 SER B O 1
ATOM 1030 N N . GLU B 1 28 ? -6.465 1.275 4 1 92.94 28 GLU B N 1
ATOM 1031 C CA . GLU B 1 28 ? -5.605 2.166 4.773 1 92.94 28 GLU B CA 1
ATOM 1032 C C . GLU B 1 28 ? -5.434 3.512 4.074 1 92.94 28 GLU B C 1
ATOM 1034 O O . GLU B 1 28 ? -5.363 4.555 4.73 1 92.94 28 GLU B O 1
ATOM 1039 N N . MET B 1 29 ? -5.387 3.51 2.789 1 90.81 29 MET B N 1
ATOM 1040 C CA . MET B 1 29 ? -5.332 4.773 2.057 1 90.81 29 MET B CA 1
ATOM 1041 C C . MET B 1 29 ? -6.621 5.566 2.25 1 90.81 29 MET B C 1
ATOM 1043 O O . MET B 1 29 ? -6.586 6.793 2.377 1 90.81 29 MET B O 1
ATOM 1047 N N . ALA B 1 30 ? -7.715 4.918 2.209 1 91.94 30 ALA B N 1
ATOM 1048 C CA . ALA B 1 30 ? -8.984 5.59 2.449 1 91.94 30 ALA B CA 1
ATOM 1049 C C . ALA B 1 30 ? -9.008 6.25 3.826 1 91.94 30 ALA B C 1
ATOM 1051 O O . ALA B 1 30 ? -9.5 7.371 3.977 1 91.94 30 ALA B O 1
ATOM 1052 N N . LYS B 1 31 ? -8.469 5.578 4.809 1 94.06 31 LYS B N 1
ATOM 1053 C CA . LYS B 1 31 ? -8.391 6.133 6.156 1 94.06 31 LYS B CA 1
ATOM 1054 C C . LYS B 1 31 ? -7.52 7.383 6.188 1 94.06 31 LYS B C 1
ATOM 1056 O O . LYS B 1 31 ? -7.898 8.398 6.781 1 94.06 31 LYS B O 1
ATOM 1061 N N . ALA B 1 32 ? -6.336 7.289 5.602 1 93.62 32 ALA B N 1
ATOM 1062 C CA . ALA B 1 32 ? -5.441 8.438 5.527 1 93.62 32 ALA B CA 1
ATOM 1063 C C . ALA B 1 32 ? -6.121 9.617 4.828 1 93.62 32 ALA B C 1
ATOM 1065 O O . ALA B 1 32 ? -6.027 10.758 5.285 1 93.62 32 ALA B O 1
ATOM 1066 N N . THR B 1 33 ? -6.824 9.281 3.775 1 93.38 33 THR B N 1
ATOM 1067 C CA . THR B 1 33 ? -7.523 10.312 3.018 1 93.38 33 THR B CA 1
ATOM 1068 C C . THR B 1 33 ? -8.594 10.977 3.873 1 93.38 33 THR B C 1
ATOM 1070 O O . THR B 1 33 ? -8.773 12.195 3.82 1 93.38 33 THR B O 1
ATOM 1073 N N . GLN B 1 34 ? -9.281 10.258 4.633 1 94.38 34 GLN B N 1
ATOM 1074 C CA . GLN B 1 34 ? -10.305 10.805 5.516 1 94.38 34 GLN B CA 1
ATOM 1075 C C . GLN B 1 34 ? -9.695 11.773 6.527 1 94.38 34 GLN B C 1
ATOM 1077 O O . GLN B 1 34 ? -10.273 12.828 6.809 1 94.38 34 GLN B O 1
ATOM 1082 N N . GLU B 1 35 ? -8.57 11.406 7.066 1 93.44 35 GLU B N 1
ATOM 1083 C CA . GLU B 1 35 ? -7.875 12.297 7.996 1 93.44 35 GLU B CA 1
ATOM 1084 C C . GLU B 1 35 ? -7.434 13.578 7.301 1 93.44 35 GLU B C 1
ATOM 1086 O O . GLU B 1 35 ? -7.578 14.672 7.855 1 93.44 35 GLU B O 1
ATOM 1091 N N . VAL B 1 36 ? -6.953 13.414 6.117 1 92.81 36 VAL B N 1
ATOM 1092 C CA . VAL B 1 36 ? -6.512 14.57 5.348 1 92.81 36 VAL B CA 1
ATOM 1093 C C . VAL B 1 36 ? -7.699 15.477 5.051 1 92.81 36 VAL B C 1
ATOM 1095 O O . VAL B 1 36 ? -7.605 16.703 5.195 1 92.81 36 VAL B O 1
ATOM 1098 N N . VAL B 1 37 ? -8.805 14.914 4.637 1 92.44 37 VAL B N 1
ATOM 1099 C CA . VAL B 1 37 ? -10.008 15.68 4.344 1 92.44 37 VAL B CA 1
ATOM 1100 C C . VAL B 1 37 ? -10.469 16.422 5.602 1 92.44 37 VAL B C 1
ATOM 1102 O O . VAL B 1 37 ? -10.891 17.578 5.531 1 92.44 37 VAL B O 1
ATOM 1105 N N . SER B 1 38 ? -10.336 15.82 6.746 1 92.69 38 SER B N 1
ATOM 1106 C CA . SER B 1 38 ? -10.766 16.406 8.016 1 92.69 38 SER B CA 1
ATOM 1107 C C . SER B 1 38 ? -9.945 17.656 8.352 1 92.69 38 SER B C 1
ATOM 1109 O O . SER B 1 38 ? -10.414 18.531 9.078 1 92.69 38 SER B O 1
ATOM 1111 N N . LEU B 1 39 ? -8.742 17.719 7.824 1 92.56 39 LEU B N 1
ATOM 1112 C CA . LEU B 1 39 ? -7.91 18.891 8.062 1 92.56 39 LEU B CA 1
ATOM 1113 C C . LEU B 1 39 ? -8.547 20.141 7.473 1 92.56 39 LEU B C 1
ATOM 1115 O O . LEU B 1 39 ? -8.266 21.25 7.914 1 92.56 39 LEU B O 1
ATOM 1119 N N . GLY B 1 40 ? -9.359 19.953 6.457 1 90.38 40 GLY B N 1
ATOM 1120 C CA . GLY B 1 40 ? -10.031 21.078 5.828 1 90.38 40 GLY B CA 1
ATOM 1121 C C . GLY B 1 40 ? -10.945 21.828 6.781 1 90.38 40 GLY B C 1
ATOM 1122 O O . GLY B 1 40 ? -11.297 22.984 6.523 1 90.38 40 GLY B O 1
ATOM 1123 N N . THR B 1 41 ? -11.367 21.312 7.934 1 88.5 41 THR B N 1
ATOM 1124 C CA . THR B 1 41 ? -12.227 21.953 8.914 1 88.5 41 THR B CA 1
ATOM 1125 C C . THR B 1 41 ? -11.43 22.953 9.758 1 88.5 41 THR B C 1
ATOM 1127 O O . THR B 1 41 ? -12.008 23.859 10.375 1 88.5 41 THR B O 1
ATOM 1130 N N . VAL B 1 42 ? -10.094 22.797 9.797 1 84.81 42 VAL B N 1
ATOM 1131 C CA . VAL B 1 42 ? -9.281 23.609 10.688 1 84.81 42 VAL B CA 1
ATOM 1132 C C . VAL B 1 42 ? -8.234 24.375 9.867 1 84.81 42 VAL B C 1
ATOM 1134 O O . VAL B 1 42 ? -7.734 25.422 10.305 1 84.81 42 VAL B O 1
ATOM 1137 N N . TRP B 1 43 ? -7.789 23.703 8.82 1 84.56 43 TRP B N 1
ATOM 1138 C CA . TRP B 1 43 ? -6.781 24.266 7.93 1 84.56 43 TRP B CA 1
ATOM 1139 C C . TRP B 1 43 ? -7.434 25 6.77 1 84.56 43 TRP B C 1
ATOM 1141 O O . TRP B 1 43 ? -8.016 24.375 5.875 1 84.56 43 TRP B O 1
ATOM 1151 N N . GLN B 1 44 ? -7.598 26.25 6.891 1 76.94 44 GLN B N 1
ATOM 1152 C CA . GLN B 1 44 ? -8.336 27.031 5.898 1 76.94 44 GLN B CA 1
ATOM 1153 C C . GLN B 1 44 ? -7.391 27.781 4.973 1 76.94 44 GLN B C 1
ATOM 1155 O O . GLN B 1 44 ? -6.281 28.141 5.371 1 76.94 44 GLN B O 1
ATOM 1160 N N . GLY B 1 45 ? -7.863 27.938 3.701 1 83.88 45 GLY B N 1
ATOM 1161 C CA . GLY B 1 45 ? -7.195 28.859 2.801 1 83.88 45 GLY B CA 1
ATOM 1162 C C . GLY B 1 45 ? -6.527 28.172 1.625 1 83.88 45 GLY B C 1
ATOM 1163 O O . GLY B 1 45 ? -6.879 27.047 1.279 1 83.88 45 GLY B O 1
ATOM 1164 N N . LYS B 1 46 ? -5.652 28.812 0.985 1 89.06 46 LYS B N 1
ATOM 1165 C CA . LYS B 1 46 ? -4.969 28.422 -0.242 1 89.06 46 LYS B CA 1
ATOM 1166 C C . LYS B 1 46 ? -4.02 27.25 0.015 1 89.06 46 LYS B C 1
ATOM 1168 O O . LYS B 1 46 ? -3.863 26.375 -0.833 1 89.06 46 LYS B O 1
ATOM 1173 N N . ASP B 1 47 ? -3.453 27.25 1.26 1 88.25 47 ASP B N 1
ATOM 1174 C CA . ASP B 1 47 ? -2.479 26.203 1.587 1 88.25 47 ASP B CA 1
ATOM 1175 C C . ASP B 1 47 ? -3.143 24.844 1.661 1 88.25 47 ASP B C 1
ATOM 1177 O O . ASP B 1 47 ? -2.617 23.859 1.125 1 88.25 47 ASP B O 1
ATOM 1181 N N . TYR B 1 48 ? -4.316 24.719 2.262 1 91.12 48 TYR B N 1
ATOM 1182 C CA . TYR B 1 48 ? -5.039 23.453 2.33 1 91.12 48 TYR B CA 1
ATOM 1183 C C . TYR B 1 48 ? -5.461 23 0.939 1 91.12 48 TYR B C 1
ATOM 1185 O O . TYR B 1 48 ? -5.332 21.828 0.604 1 91.12 48 TYR B O 1
ATOM 1193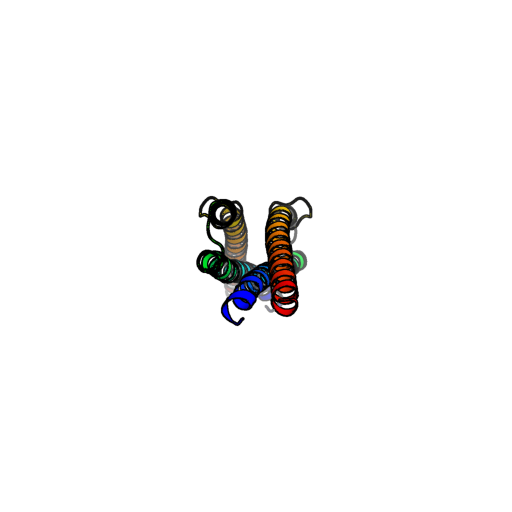 N N . ASN B 1 49 ? -5.965 23.938 0.165 1 92.69 49 ASN B N 1
ATOM 1194 C CA . ASN B 1 49 ? -6.43 23.594 -1.172 1 92.69 49 ASN B CA 1
ATOM 1195 C C . ASN B 1 49 ? -5.309 22.984 -2.016 1 92.69 49 ASN B C 1
ATOM 1197 O O . ASN B 1 49 ? -5.523 22.016 -2.73 1 92.69 49 ASN B O 1
ATOM 1201 N N . GLN B 1 50 ? -4.16 23.594 -1.913 1 91.25 50 GLN B N 1
ATOM 1202 C CA . GLN B 1 50 ? -3.018 23.078 -2.66 1 91.25 50 GLN B CA 1
ATOM 1203 C C . GLN B 1 50 ? -2.607 21.703 -2.148 1 91.25 50 GLN B C 1
ATOM 1205 O O . GLN B 1 50 ? -2.314 20.797 -2.939 1 91.25 50 GLN B O 1
ATOM 1210 N N . PHE B 1 51 ? -2.604 21.609 -0.872 1 92.88 51 PHE B N 1
ATOM 1211 C CA . PHE B 1 51 ? -2.252 20.328 -0.273 1 92.88 51 PHE B CA 1
ATOM 1212 C C . PHE B 1 51 ? -3.232 19.234 -0.703 1 92.88 51 PHE B C 1
ATOM 1214 O O . PHE B 1 51 ? -2.82 18.156 -1.141 1 92.88 51 PHE B O 1
ATOM 1221 N N . TYR B 1 52 ? -4.453 19.5 -0.542 1 92.5 52 TYR B N 1
ATOM 1222 C CA . TYR B 1 52 ? -5.496 18.531 -0.854 1 92.5 52 TYR B CA 1
ATOM 1223 C C . TYR B 1 52 ? -5.445 18.125 -2.322 1 92.5 52 TYR B C 1
ATOM 1225 O O . TYR B 1 52 ? -5.645 16.953 -2.66 1 92.5 52 TYR B O 1
ATOM 1233 N N . LYS B 1 53 ? -5.211 19.078 -3.174 1 91.62 53 LYS B N 1
ATOM 1234 C CA . LYS B 1 53 ? -5.086 18.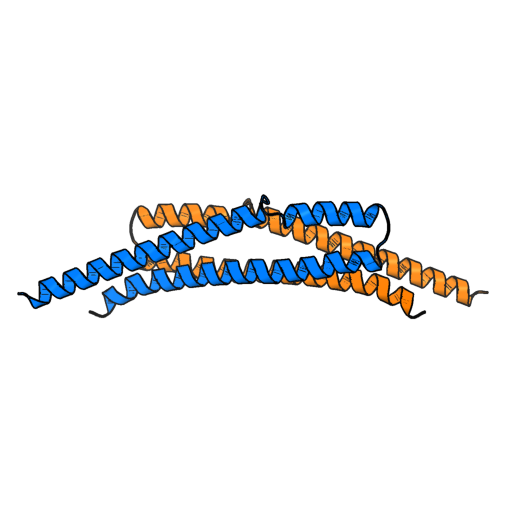781 -4.598 1 91.62 53 LYS B CA 1
ATOM 1235 C C . LYS B 1 53 ? -3.971 17.781 -4.855 1 91.62 53 LYS B C 1
ATOM 1237 O O . LYS B 1 53 ? -4.16 16.812 -5.594 1 91.62 53 LYS B O 1
ATOM 1242 N N . GLN B 1 54 ? -2.84 18.031 -4.254 1 90 54 GLN B N 1
ATOM 1243 C CA . GLN B 1 54 ? -1.707 17.125 -4.414 1 90 54 GLN B CA 1
ATOM 1244 C C . GLN B 1 54 ? -2.018 15.758 -3.836 1 90 54 GLN B C 1
ATOM 1246 O O . GLN B 1 54 ? -1.675 14.734 -4.434 1 90 54 GLN B O 1
ATOM 1251 N N . TRP B 1 55 ? -2.697 15.734 -2.736 1 92 55 TRP B N 1
ATOM 1252 C CA . TRP B 1 55 ? -3.111 14.484 -2.121 1 92 55 TRP B CA 1
ATOM 1253 C C . TRP B 1 55 ? -4.062 13.711 -3.033 1 92 55 TRP B C 1
ATOM 1255 O O . TRP B 1 55 ? -3.916 12.5 -3.219 1 92 55 TRP B O 1
ATOM 1265 N N . ASN B 1 56 ? -4.984 14.422 -3.574 1 88.69 56 ASN B N 1
ATOM 1266 C CA . ASN B 1 56 ? -5.98 13.805 -4.449 1 88.69 56 ASN B CA 1
ATOM 1267 C C . ASN B 1 56 ? -5.332 13.203 -5.695 1 88.69 56 ASN B C 1
ATOM 1269 O O . ASN B 1 56 ? -5.812 12.195 -6.219 1 88.69 56 ASN B O 1
ATOM 1273 N N . GLU B 1 57 ? -4.285 13.727 -6.137 1 86.62 57 GLU B N 1
ATOM 1274 C CA . GLU B 1 57 ? -3.57 13.172 -7.277 1 86.62 57 GLU B CA 1
ATOM 1275 C C . GLU B 1 57 ? -2.99 11.797 -6.953 1 86.62 57 GLU B C 1
ATOM 1277 O O . GLU B 1 57 ? -2.855 10.945 -7.84 1 86.62 57 GLU B O 1
ATOM 1282 N N . LEU B 1 58 ? -2.668 11.586 -5.699 1 82.81 58 LEU B N 1
ATOM 1283 C CA . LEU B 1 58 ? -2.139 10.297 -5.273 1 82.81 58 LEU B CA 1
ATOM 1284 C C . LEU B 1 58 ? -3.254 9.266 -5.168 1 82.81 58 LEU B C 1
ATOM 1286 O O . LEU B 1 58 ? -3.035 8.078 -5.441 1 82.81 58 LEU B O 1
ATOM 1290 N N . ASP B 1 59 ? -4.422 9.68 -4.828 1 75.94 59 ASP B N 1
ATOM 1291 C CA . ASP B 1 59 ? -5.527 8.781 -4.516 1 75.94 59 ASP B CA 1
ATOM 1292 C C . ASP B 1 59 ? -6.461 8.617 -5.715 1 75.94 59 ASP B C 1
ATOM 1294 O O . ASP B 1 59 ? -7.367 7.785 -5.695 1 75.94 59 ASP B O 1
ATOM 1298 N N . ASP B 1 60 ? -6.281 9.281 -6.801 1 76.75 60 ASP B N 1
ATOM 1299 C CA . ASP B 1 60 ? -7.203 9.312 -7.93 1 76.75 60 ASP B CA 1
ATOM 1300 C C . ASP B 1 60 ? -7.125 8.023 -8.742 1 76.75 60 ASP B C 1
ATOM 1302 O O . ASP B 1 60 ? -6.141 7.285 -8.648 1 76.75 60 ASP B O 1
ATOM 1306 N N . SER B 1 61 ? -8.227 7.766 -9.492 1 74.06 61 SER B N 1
ATOM 1307 C CA . SER B 1 61 ? -8.391 6.535 -10.258 1 74.06 61 SER B CA 1
ATOM 1308 C C . SER B 1 61 ? -7.289 6.375 -11.297 1 74.06 61 SER B C 1
ATOM 1310 O O . SER B 1 61 ? -6.941 5.254 -11.672 1 74.06 61 SER B O 1
ATOM 1312 N N . ASP B 1 62 ? -6.676 7.422 -11.766 1 68.5 62 ASP B N 1
ATOM 1313 C CA . ASP B 1 62 ? -5.633 7.375 -12.781 1 68.5 62 ASP B CA 1
ATOM 1314 C C . ASP B 1 62 ? -4.25 7.57 -12.164 1 68.5 62 ASP B C 1
ATOM 1316 O O . ASP B 1 62 ? -3.268 7.781 -12.875 1 68.5 62 ASP B O 1
ATOM 1320 N N . SER B 1 63 ? -4.262 7.301 -10.984 1 79 63 SER B N 1
ATOM 1321 C CA . SER B 1 63 ? -3.023 7.57 -10.258 1 79 63 SER B CA 1
ATOM 1322 C C . SER B 1 63 ? -2.076 6.375 -10.32 1 79 63 SER B C 1
ATOM 1324 O O . SER B 1 63 ? -2.475 5.281 -10.727 1 79 63 SER B O 1
ATOM 1326 N N . THR B 1 64 ? -0.86 6.781 -10.008 1 78.25 64 THR B N 1
ATOM 1327 C CA . THR B 1 64 ? 0.173 5.758 -9.883 1 78.25 64 THR B CA 1
ATOM 1328 C C . THR B 1 64 ? -0.243 4.684 -8.883 1 78.25 64 THR B C 1
ATOM 1330 O O . THR B 1 64 ? 0.041 3.5 -9.078 1 78.25 64 THR B O 1
ATOM 1333 N N . THR B 1 65 ? -1.046 5.066 -7.941 1 83.88 65 THR B N 1
ATOM 1334 C CA . THR B 1 65 ? -1.503 4.137 -6.918 1 83.88 65 THR B CA 1
ATOM 1335 C C . THR B 1 65 ? -2.453 3.1 -7.512 1 83.88 65 THR B C 1
ATOM 1337 O O . THR B 1 65 ? -2.287 1.898 -7.293 1 83.88 65 THR B O 1
ATOM 1340 N N . VAL B 1 66 ? -3.385 3.572 -8.281 1 85.88 66 VAL B N 1
ATOM 1341 C CA . VAL B 1 66 ? -4.371 2.676 -8.875 1 85.88 66 VAL B CA 1
ATOM 1342 C C . VAL B 1 66 ? -3.697 1.763 -9.898 1 85.88 66 VAL B C 1
ATOM 1344 O O . VAL B 1 66 ? -4.008 0.572 -9.977 1 85.88 66 VAL B O 1
ATOM 1347 N N . SER B 1 67 ? -2.785 2.334 -10.641 1 85.94 67 SER B N 1
ATOM 1348 C CA . SER B 1 67 ? -2.025 1.527 -11.594 1 85.94 67 SER B CA 1
ATOM 1349 C C . SER B 1 67 ? -1.249 0.422 -10.883 1 85.94 67 SER B C 1
ATOM 1351 O O . SER B 1 67 ? -1.181 -0.707 -11.375 1 85.94 67 SER B O 1
ATOM 1353 N N . TYR B 1 68 ? -0.679 0.785 -9.789 1 87.44 68 TYR B N 1
ATOM 1354 C CA . TYR B 1 68 ? 0.047 -0.178 -8.969 1 87.44 68 TYR B CA 1
ATOM 1355 C C . TYR B 1 68 ? -0.88 -1.283 -8.477 1 87.44 68 TYR B C 1
ATOM 1357 O O . TYR B 1 68 ? -0.557 -2.469 -8.586 1 87.44 68 TYR B O 1
ATOM 1365 N N . GLN B 1 69 ? -2.027 -0.98 -8.039 1 90.56 69 GLN B N 1
ATOM 1366 C CA . GLN B 1 69 ? -3.008 -1.96 -7.582 1 90.56 69 GLN B CA 1
ATOM 1367 C C . GLN B 1 69 ? -3.426 -2.891 -8.719 1 90.56 69 GLN B C 1
ATOM 1369 O O . GLN B 1 69 ? -3.57 -4.098 -8.516 1 90.56 69 GLN B O 1
ATOM 1374 N N . LYS B 1 70 ? -3.578 -2.309 -9.875 1 92.19 70 LYS B N 1
ATOM 1375 C CA . LYS B 1 70 ? -3.957 -3.105 -11.039 1 92.19 70 LYS B CA 1
ATOM 1376 C C . LYS B 1 70 ? -2.855 -4.094 -11.406 1 92.19 70 LYS B C 1
ATOM 1378 O O . LYS B 1 70 ? -3.139 -5.238 -11.781 1 92.19 70 LYS B O 1
ATOM 1383 N N . SER B 1 71 ? -1.649 -3.619 -11.359 1 90.12 71 SER B N 1
ATOM 1384 C CA . SER B 1 71 ? -0.523 -4.508 -11.625 1 90.12 71 SER B CA 1
ATOM 1385 C C . SER B 1 71 ? -0.49 -5.668 -10.633 1 90.12 71 SER B C 1
ATOM 1387 O O . SER B 1 71 ? -0.329 -6.824 -11.031 1 90.12 71 SER B O 1
ATOM 1389 N N . LEU B 1 72 ? -0.67 -5.418 -9.391 1 93.75 72 LEU B N 1
ATOM 1390 C CA . LEU B 1 72 ? -0.695 -6.453 -8.359 1 93.75 72 LEU B CA 1
ATOM 1391 C C . LEU B 1 72 ? -1.834 -7.438 -8.609 1 93.75 72 LEU B C 1
ATOM 1393 O O . LEU B 1 72 ? -1.655 -8.648 -8.461 1 93.75 72 LEU B O 1
ATOM 1397 N N . GLN B 1 73 ? -2.979 -6.844 -9 1 95.88 73 GLN B N 1
ATOM 1398 C CA . GLN B 1 73 ? -4.117 -7.711 -9.289 1 95.88 73 GLN B CA 1
ATOM 1399 C C . GLN B 1 73 ? -3.82 -8.633 -10.469 1 95.88 73 GLN B C 1
ATOM 1401 O O . GLN B 1 73 ? -4.211 -9.805 -10.461 1 95.88 73 GLN B O 1
ATOM 1406 N N . ALA B 1 74 ? -3.139 -8.156 -11.445 1 95.31 74 ALA B N 1
ATOM 1407 C CA . ALA B 1 74 ? -2.762 -8.969 -12.594 1 95.31 74 ALA B CA 1
ATOM 1408 C C . ALA B 1 74 ? -1.85 -10.117 -12.172 1 95.31 74 ALA B C 1
ATOM 1410 O O . ALA B 1 74 ? -1.987 -11.242 -12.664 1 95.31 74 ALA B O 1
ATOM 1411 N N . TYR B 1 75 ? -0.973 -9.828 -11.281 1 94.62 75 TYR B N 1
ATOM 1412 C CA . TYR B 1 75 ? -0.098 -10.875 -10.773 1 94.62 75 TYR B CA 1
ATOM 1413 C C . TYR B 1 75 ? -0.893 -11.922 -10 1 94.62 75 TYR B C 1
ATOM 1415 O O . TYR B 1 75 ? -0.682 -13.125 -10.172 1 94.62 75 TYR B O 1
ATOM 1423 N N . ALA B 1 76 ? -1.753 -11.492 -9.141 1 97.06 76 ALA B N 1
ATOM 1424 C CA . ALA B 1 76 ? -2.6 -12.422 -8.391 1 97.06 76 ALA 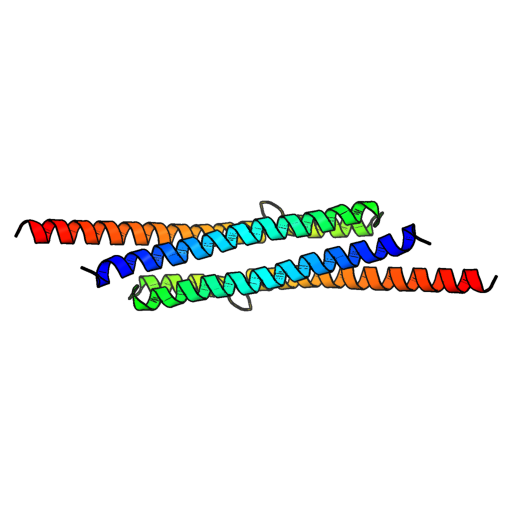B CA 1
ATOM 1425 C C . ALA B 1 76 ? -3.422 -13.289 -9.336 1 97.06 76 ALA B C 1
ATOM 1427 O O . ALA B 1 76 ? -3.535 -14.5 -9.133 1 97.06 76 ALA B O 1
ATOM 1428 N N . ASP B 1 77 ? -3.924 -12.711 -10.391 1 97.25 77 ASP B N 1
ATOM 1429 C CA . ASP B 1 77 ? -4.742 -13.438 -11.359 1 97.25 77 ASP B CA 1
ATOM 1430 C C . ASP B 1 77 ? -3.918 -14.508 -12.078 1 97.25 77 ASP B C 1
ATOM 1432 O O . ASP B 1 77 ? -4.395 -15.617 -12.305 1 97.25 77 ASP B O 1
ATOM 1436 N N . LEU B 1 78 ? -2.76 -14.125 -12.492 1 95.44 78 LEU B N 1
ATOM 1437 C CA . LEU B 1 78 ? -1.873 -15.086 -13.141 1 95.44 78 LEU B CA 1
ATOM 1438 C C . LEU B 1 78 ? -1.599 -16.281 -12.227 1 95.44 78 LEU B C 1
ATOM 1440 O O . LEU B 1 78 ? -1.626 -17.422 -12.664 1 95.44 78 LEU B O 1
ATOM 1444 N N . LEU B 1 79 ? -1.314 -16.031 -10.961 1 95.94 79 LEU B N 1
ATOM 1445 C CA . LEU B 1 79 ? -1.028 -17.109 -10 1 95.94 79 LEU B CA 1
ATOM 1446 C C . LEU B 1 79 ? -2.252 -17.984 -9.797 1 95.94 79 LEU B C 1
ATOM 1448 O O . LEU B 1 79 ? -2.129 -19.219 -9.703 1 95.94 79 LEU B O 1
ATOM 1452 N N . ARG B 1 80 ? -3.434 -17.391 -9.758 1 96.31 80 ARG B N 1
ATOM 1453 C CA . ARG B 1 80 ? -4.66 -18.172 -9.633 1 96.31 80 ARG B CA 1
ATOM 1454 C C . ARG B 1 80 ? -4.887 -19.031 -10.875 1 96.31 80 ARG B C 1
ATOM 1456 O O . ARG B 1 80 ? -5.293 -20.188 -10.758 1 96.31 80 ARG B O 1
ATOM 1463 N N . TYR B 1 81 ? -4.664 -18.453 -11.977 1 94.56 81 TYR B N 1
ATOM 1464 C CA . TYR B 1 81 ? -4.762 -19.219 -13.227 1 94.56 81 TYR B CA 1
ATOM 1465 C C . TYR B 1 81 ? -3.797 -20.391 -13.219 1 94.56 81 TYR B C 1
ATOM 1467 O O . TYR B 1 81 ? -4.184 -21.516 -13.547 1 94.56 81 TYR B O 1
ATOM 1475 N N . THR B 1 82 ? -2.555 -20.109 -12.875 1 91.75 82 THR B N 1
ATOM 1476 C CA . THR B 1 82 ? -1.531 -21.141 -12.812 1 91.75 82 THR B CA 1
ATOM 1477 C C . THR B 1 82 ? -1.942 -22.25 -11.844 1 91.75 82 THR B C 1
ATOM 1479 O O . THR B 1 82 ? -1.82 -23.438 -12.156 1 91.75 82 THR B O 1
ATOM 1482 N N . ALA B 1 83 ? -2.432 -21.859 -10.688 1 93.06 83 ALA B N 1
ATOM 1483 C CA . ALA B 1 83 ? -2.918 -22.828 -9.711 1 93.06 83 ALA B CA 1
ATOM 1484 C C . ALA B 1 83 ? -3.992 -23.734 -10.32 1 93.06 83 ALA B C 1
ATOM 1486 O O . ALA B 1 83 ? -3.955 -24.953 -10.156 1 93.06 83 ALA B O 1
ATOM 1487 N N . SER B 1 84 ? -4.883 -23.094 -11.008 1 93.12 84 SER B N 1
ATOM 1488 C CA . SER B 1 84 ? -5.98 -23.844 -11.617 1 93.12 84 SER B CA 1
ATOM 1489 C C . SER B 1 84 ? -5.469 -24.828 -12.664 1 93.12 84 SER B C 1
ATOM 1491 O O . SER B 1 84 ? -5.957 -25.953 -12.758 1 93.12 84 SER B O 1
ATOM 1493 N N . GLU B 1 85 ? -4.484 -24.422 -13.461 1 89.06 85 GLU B N 1
ATOM 1494 C CA . GLU B 1 85 ? -3.908 -25.297 -14.492 1 89.06 85 GLU B CA 1
ATOM 1495 C C . GLU B 1 85 ? -3.18 -26.484 -13.867 1 89.06 85 GLU B C 1
ATOM 1497 O O . GLU B 1 85 ? -3.293 -27.609 -14.352 1 89.06 85 GLU B O 1
ATOM 1502 N N . TYR B 1 86 ? -2.484 -26.25 -12.836 1 86.62 86 TYR B N 1
ATOM 1503 C CA . TYR B 1 86 ? -1.796 -27.328 -12.141 1 86.62 86 TYR B CA 1
ATOM 1504 C C . TYR B 1 86 ? -2.791 -28.297 -11.523 1 86.62 86 TYR B C 1
ATOM 1506 O O . TYR B 1 86 ? -2.582 -29.516 -11.562 1 86.62 86 TYR B O 1
ATOM 1514 N N . LYS B 1 87 ? -3.775 -27.797 -10.961 1 90.19 87 LYS B N 1
ATOM 1515 C CA . LYS B 1 87 ? -4.805 -28.641 -10.375 1 90.19 87 LYS B CA 1
ATOM 1516 C C . LYS B 1 87 ? -5.465 -29.531 -11.43 1 90.19 87 LYS B C 1
ATOM 1518 O O . LYS B 1 87 ? -5.621 -30.734 -11.234 1 90.19 87 LYS B O 1
ATOM 1523 N N . LYS B 1 88 ? -5.816 -28.953 -12.523 1 90.94 88 LYS B N 1
ATOM 1524 C CA . LYS B 1 88 ? -6.414 -29.703 -13.625 1 90.94 88 LYS B CA 1
ATOM 1525 C C . LYS B 1 88 ? -5.473 -30.797 -14.125 1 90.94 88 LYS B C 1
ATOM 1527 O O . LYS B 1 88 ? -5.898 -31.922 -14.383 1 90.94 88 LYS B O 1
ATOM 1532 N N . ALA B 1 89 ? -4.195 -30.422 -14.336 1 85.5 89 ALA B N 1
ATOM 1533 C CA . ALA B 1 89 ? -3.195 -31.375 -14.797 1 85.5 89 ALA B CA 1
ATOM 1534 C C . ALA B 1 89 ? -3.074 -32.562 -13.836 1 85.5 89 ALA B C 1
ATOM 1536 O O . ALA B 1 89 ?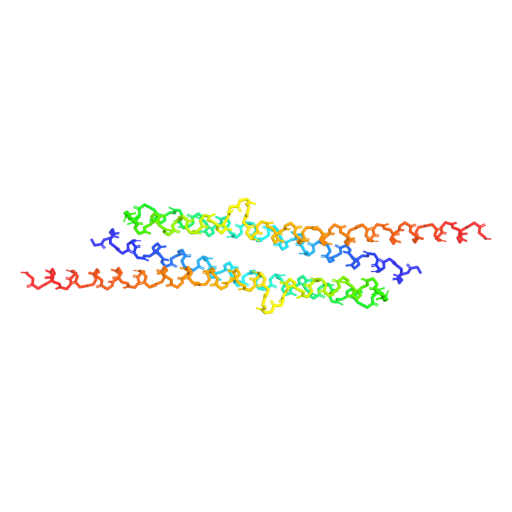 -2.971 -33.688 -14.258 1 85.5 89 ALA B O 1
ATOM 1537 N N . GLN B 1 90 ? -3.078 -32.156 -12.633 1 85.25 90 GLN B N 1
ATOM 1538 C CA . GLN B 1 90 ? -2.971 -33.188 -11.609 1 85.25 90 GLN B CA 1
ATOM 1539 C C . GLN B 1 90 ? -4.191 -34.125 -11.625 1 85.25 90 GLN B C 1
ATOM 1541 O O . GLN B 1 90 ? -4.059 -35.344 -11.516 1 85.25 90 GLN B O 1
ATOM 1546 N N . GLU B 1 91 ? -5.328 -33.594 -11.68 1 87.5 91 GLU B N 1
ATOM 1547 C CA . GLU B 1 91 ? -6.559 -34.375 -11.727 1 87.5 91 GLU B CA 1
ATOM 1548 C C . GLU B 1 91 ? -6.582 -35.312 -12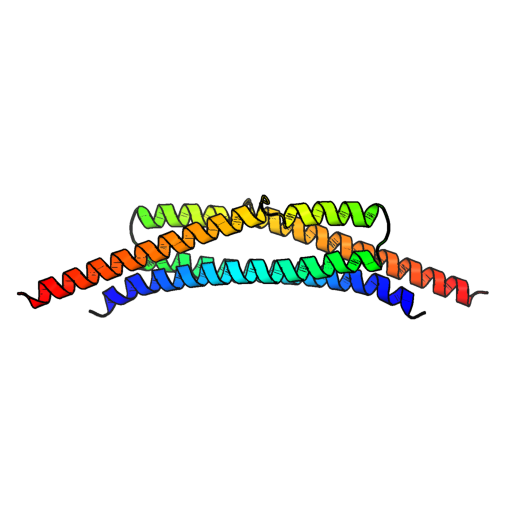.945 1 87.5 91 GLU B C 1
ATOM 1550 O O . GLU B 1 91 ? -7.008 -36.469 -12.852 1 87.5 91 GLU B O 1
ATOM 1555 N N . LYS B 1 92 ? -6.191 -34.844 -14.031 1 88.75 92 LYS B N 1
ATOM 1556 C CA . LYS B 1 92 ? -6.121 -35.656 -15.242 1 88.75 92 LYS B CA 1
ATOM 1557 C C . LYS B 1 92 ? -5.148 -36.812 -15.07 1 88.75 92 LYS B C 1
ATOM 1559 O O . LYS B 1 92 ? -5.43 -37.938 -15.5 1 88.75 92 LYS B O 1
ATOM 1564 N N . ALA B 1 93 ? -3.99 -36.562 -14.477 1 85.44 93 ALA B N 1
ATOM 1565 C CA . ALA B 1 93 ? -2.982 -37.594 -14.25 1 85.44 93 ALA B CA 1
ATOM 1566 C C . ALA B 1 93 ? -3.521 -38.688 -13.328 1 85.44 93 ALA B C 1
ATOM 1568 O O . ALA B 1 93 ? -3.287 -39.875 -13.562 1 85.44 93 ALA B O 1
ATOM 1569 N N . ILE B 1 94 ? -4.242 -38.25 -12.328 1 86.88 94 ILE B N 1
ATOM 1570 C CA . ILE B 1 94 ? -4.82 -39.219 -11.375 1 86.88 94 ILE B CA 1
ATOM 1571 C C . ILE B 1 94 ? -5.875 -40.062 -12.078 1 86.88 94 ILE B C 1
ATOM 1573 O O . ILE B 1 94 ? -5.922 -41.281 -11.883 1 86.88 94 ILE B O 1
ATOM 1577 N N . ASP B 1 95 ? -6.66 -39.438 -12.945 1 88.88 95 ASP B N 1
ATOM 1578 C CA . ASP B 1 95 ? -7.695 -40.156 -13.688 1 88.88 95 ASP B CA 1
ATOM 1579 C C . ASP B 1 95 ? -7.086 -41.219 -14.609 1 88.88 95 ASP B C 1
ATOM 1581 O O . ASP B 1 95 ? -7.594 -42.312 -14.711 1 88.88 95 ASP B O 1
ATOM 1585 N N . LEU B 1 96 ? -6.039 -40.875 -15.297 1 89.38 96 LEU B N 1
ATOM 1586 C CA . LEU B 1 96 ? -5.352 -41.781 -16.203 1 89.38 96 LEU B CA 1
ATOM 1587 C C . LEU B 1 96 ? -4.727 -42.969 -15.445 1 89.38 96 LEU B C 1
ATOM 1589 O O . LEU B 1 96 ? -4.773 -44.094 -15.898 1 89.38 96 LEU B O 1
ATOM 1593 N N . ALA B 1 97 ? -4.176 -42.625 -14.305 1 90.81 97 ALA B N 1
ATOM 1594 C CA . ALA B 1 97 ? -3.549 -43.656 -13.484 1 90.81 97 ALA B CA 1
ATOM 1595 C C . ALA B 1 97 ? -4.582 -44.656 -12.969 1 90.81 97 ALA B C 1
ATOM 1597 O O . ALA B 1 97 ? -4.305 -45.875 -12.891 1 90.81 97 ALA B O 1
ATOM 1598 N N . ASN B 1 98 ? -5.777 -44.188 -12.688 1 89.94 98 ASN B N 1
ATOM 1599 C CA . ASN B 1 98 ? -6.84 -45.062 -12.164 1 89.94 98 ASN B CA 1
ATOM 1600 C C . ASN B 1 98 ? -7.414 -45.938 -13.258 1 89.94 98 ASN B C 1
ATOM 1602 O O . ASN B 1 98 ? -7.992 -47 -12.961 1 89.94 98 ASN B O 1
ATOM 1606 N N . LYS B 1 99 ? -7.176 -45.656 -14.508 1 89.56 99 LYS B N 1
ATOM 1607 C CA . LYS B 1 99 ? -7.711 -46.438 -15.625 1 89.56 99 LYS B CA 1
ATOM 1608 C C . LYS B 1 99 ? -6.754 -47.562 -16.031 1 89.56 99 LYS B C 1
ATOM 1610 O O . LYS B 1 99 ? -7.145 -48.5 -16.719 1 89.56 99 LYS B O 1
ATOM 1615 N N . ILE B 1 100 ? -5.496 -47.531 -15.609 1 78 100 ILE B N 1
ATOM 1616 C CA . ILE B 1 100 ? -4.559 -48.625 -15.867 1 78 100 ILE B CA 1
ATOM 1617 C C . ILE B 1 100 ? -4.676 -49.688 -14.766 1 78 100 ILE B C 1
ATOM 1619 O O . ILE B 1 100 ? -4.621 -50.875 -15.039 1 78 100 ILE B O 1
#

Sequence (200 aa):
MGKISVNYNHFESAAKEIESYIKLQKSEMAKATQEVVSLGTVWQGKDYNQFYKQWNELDDSDSTTVSYQKSLQAYADLLRYTASEYKKAQEKAIDLANKIMGKISVNYNHFESAAKEIESYIKLQKSEMAKATQEVVSLGTVWQGKDYNQFYKQWNELDDSDSTTVSYQKSLQAYADLLRYTASEYKKAQEKAIDLANKI

Foldseek 3Di:
DPVLLVVLVVLLVVLVVLVVVLVVLLVVLVVVLVVLVVCCVPDDDDVSVVVNVVSCQCVDCPHPSVVVSVVSNVSSVVSNVVSVVSVVVVVVVVVVVVVD/DPVLLVVLVVLLVVLVVLVVVLVVLLVVLVVVLVVLVVCCVPDDDDVSVVVNVVSCQCVDCPHPSVVVSVVSNVSSVVSNVVSVVSVVVVVVVVVVVVVD

Solvent-accessible surface area (backbone atoms only — not comparable to full-atom values): 10385 Å² total; per-residue (Å²): 127,68,74,63,58,51,50,25,49,49,29,41,50,29,20,48,42,40,50,53,36,48,52,48,51,54,54,43,49,52,51,32,48,52,40,52,59,55,39,59,81,69,43,72,61,68,66,41,52,52,49,49,51,58,51,45,53,52,71,32,84,86,11,71,51,42,52,49,48,51,52,49,49,51,50,23,48,51,28,41,50,50,17,50,51,48,48,50,53,48,51,51,51,53,54,56,60,72,71,109,125,70,74,62,56,52,49,26,48,49,28,41,51,29,20,49,41,40,50,51,39,48,52,49,52,53,53,43,48,51,51,32,48,51,39,53,59,54,39,57,81,71,43,71,64,68,66,41,54,54,50,51,52,57,51,45,53,52,71,31,83,87,12,72,52,42,51,49,48,50,53,51,48,53,52,23,49,51,29,42,50,50,18,51,52,46,47,50,53,49,52,51,52,52,54,57,60,71,72,108

pLDDT: mean 87.72, std 10.77, range [39.12, 97.56]

InterPro domains:
  IPR036689 ESAT-6-like superfamily [SSF140453] (3-93)

Secondary structure (DSSP, 8-state):
-HHHHHHHHHHHHHHHHHHHHHHHHHHHHHHHHHHHHHGGGTS-SHHHHHHHHHHHHHHSTTSHHHHHHHHHHHHHHHHHHHHHHHHHHHHHHHHHHHH-/-HHHHHHHHHHHHHHHHHHHHHHHHHHHHHHHHHHHHHGGGTS-SHHHHHHHHHHHHHHSTTSHHHHHHHHHHHHHHHHHHHHHHHHHHHHHHHHHHHH-

Nearest PDB structures (foldseek):
  3fav-assembly2_C  TM=6.702E-01  e=1.876E-01  Mycobacterium tuberculosis H37Rv
  8qhx-assembly1_D  TM=5.173E-01  e=3.125E+00  Synechocystis sp. PCC 6803
  3fav-assembly2_C  TM=6.704E-01  e=1.876E-01  Mycobacterium tuberculosis H37Rv
  8qhx-assembly1_D  TM=5.180E-01  e=3.125E+00  Synechocystis sp. PCC 6803

Organism: NCBI:txid1368476

Radius of gyration: 24.08 Å; Cα contacts (8 Å, |Δi|>4): 156; chains: 2; bounding box: 26×90×48 Å